Protein AF-A0A7R9JIE8-F1 (afdb_monomer_lite)

Secondary structure (DSSP, 8-state):
--TT-EEEEEEEETTEEEEEEEESSHHHHHHHHHHHHHHHHHTT----TTT-----TTEEEETTEEEESSBPPPSSTTGGGGS---S-HHHHHHHHHHHHHHHHHTTSS-HHHHHHHHHHHHHHHHHHHT----TTSSTT--TTTS-GGGT------TTTTTS-HHHHHHTT--SHHHHHHHHHHT-TT-SSPPPPPPEEEEETTTTEEEEE---S---TT-PPPPPPGGGGGG-HHHHHHHHHHHHHHHHH-GGGGTGGGTTTS--S---------

Structure (mmCIF, N/CA/C/O backbone):
data_AF-A0A7R9JIE8-F1
#
_entry.id   AF-A0A7R9JIE8-F1
#
loop_
_atom_site.group_PDB
_atom_site.id
_atom_site.type_symbol
_atom_site.label_atom_id
_atom_site.label_alt_id
_atom_site.label_comp_id
_atom_site.label_asym_id
_atom_site.label_entity_id
_atom_site.label_seq_id
_atom_site.pdbx_PDB_ins_code
_atom_site.Cartn_x
_atom_site.Cartn_y
_atom_site.Cartn_z
_atom_site.occupancy
_atom_site.B_iso_or_equiv
_atom_site.auth_seq_id
_atom_site.auth_comp_id
_atom_site.auth_asym_id
_atom_site.auth_atom_id
_atom_site.pdbx_PDB_model_num
ATOM 1 N N . MET A 1 1 ? 10.185 17.217 -44.811 1.00 49.34 1 MET A N 1
ATOM 2 C CA . MET A 1 1 ? 11.409 16.602 -44.275 1.00 49.34 1 MET A CA 1
ATOM 3 C C . MET A 1 1 ? 12.436 16.655 -45.376 1.00 49.34 1 MET A C 1
ATOM 5 O O . MET A 1 1 ? 12.138 16.173 -46.468 1.00 49.34 1 MET A O 1
ATOM 9 N N . ASP A 1 2 ? 13.560 17.317 -45.126 1.00 52.84 2 ASP A N 1
ATOM 10 C CA . ASP A 1 2 ? 14.684 17.336 -46.066 1.00 52.84 2 ASP A CA 1
ATOM 11 C C . ASP A 1 2 ? 15.184 15.907 -46.294 1.00 52.84 2 ASP A C 1
ATOM 13 O O . ASP A 1 2 ? 15.046 15.056 -45.419 1.00 52.84 2 ASP A O 1
ATOM 17 N N . G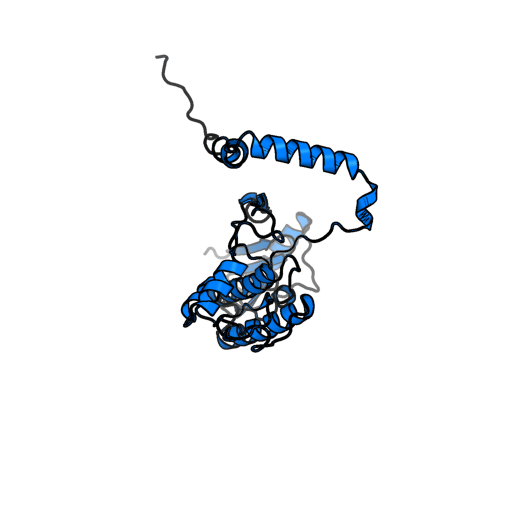LN A 1 3 ? 15.785 15.616 -47.452 1.00 52.50 3 GLN A N 1
ATOM 18 C CA . GLN A 1 3 ? 16.208 14.255 -47.840 1.00 52.50 3 GLN A CA 1
ATOM 19 C C . GLN A 1 3 ? 17.216 13.582 -46.878 1.00 52.50 3 GLN A C 1
ATOM 21 O O . GLN A 1 3 ? 17.484 12.391 -47.025 1.00 52.50 3 GLN A O 1
ATOM 26 N N . ASN A 1 4 ? 17.715 14.309 -45.871 1.00 60.34 4 ASN A N 1
ATOM 27 C CA . ASN A 1 4 ? 18.643 13.841 -44.841 1.00 60.34 4 ASN A CA 1
ATOM 28 C C . ASN A 1 4 ? 18.093 13.925 -43.403 1.00 60.34 4 ASN A C 1
ATOM 30 O O . ASN A 1 4 ? 18.872 13.793 -42.459 1.00 60.34 4 ASN A O 1
ATOM 34 N N . ASP A 1 5 ? 16.787 14.136 -43.205 1.00 78.50 5 ASP A N 1
ATOM 35 C CA . ASP A 1 5 ? 16.218 14.243 -41.856 1.00 78.50 5 ASP A CA 1
ATOM 36 C C . ASP A 1 5 ? 16.360 12.919 -41.081 1.00 78.50 5 ASP A C 1
ATOM 38 O O . ASP A 1 5 ? 15.672 11.923 -41.332 1.00 78.50 5 ASP A O 1
ATOM 42 N N . MET A 1 6 ? 17.273 12.928 -40.111 1.00 90.94 6 MET A N 1
ATOM 43 C CA . MET A 1 6 ? 17.429 11.919 -39.070 1.00 90.94 6 MET A CA 1
ATOM 44 C C . MET A 1 6 ? 17.076 12.565 -37.737 1.00 90.94 6 MET A C 1
ATOM 46 O O . MET A 1 6 ? 17.602 13.626 -37.404 1.00 90.94 6 MET A O 1
ATOM 50 N N . LYS A 1 7 ? 16.219 11.920 -36.948 1.00 91.75 7 LYS A N 1
ATOM 51 C CA . LYS A 1 7 ? 15.800 12.456 -35.652 1.00 91.75 7 LYS A CA 1
ATOM 52 C C . LYS A 1 7 ? 15.833 11.370 -34.591 1.00 91.75 7 LYS A C 1
ATOM 54 O O . LYS A 1 7 ? 15.390 10.250 -34.827 1.00 91.75 7 LYS A O 1
ATOM 59 N N . VAL A 1 8 ? 16.343 11.725 -33.419 1.00 93.31 8 VAL A N 1
ATOM 60 C CA . VAL A 1 8 ? 16.282 10.901 -32.214 1.00 93.31 8 VAL A CA 1
ATOM 61 C C . VAL A 1 8 ? 15.507 11.662 -31.147 1.00 93.31 8 VAL A C 1
ATOM 63 O O . VAL A 1 8 ? 15.694 12.867 -30.979 1.00 93.31 8 VAL A O 1
ATOM 66 N N . MET A 1 9 ? 14.606 10.967 -30.467 1.00 92.62 9 MET A N 1
ATOM 67 C CA . MET A 1 9 ? 13.932 11.441 -29.261 1.00 92.62 9 MET A CA 1
ATOM 68 C C . MET A 1 9 ? 14.220 10.434 -28.156 1.00 92.62 9 MET A C 1
ATOM 70 O O . MET A 1 9 ? 14.131 9.234 -28.405 1.00 92.62 9 MET A O 1
ATOM 74 N N . THR A 1 10 ? 14.578 10.902 -26.966 1.00 92.50 10 THR A N 1
ATOM 75 C CA . THR A 1 10 ? 15.000 10.029 -25.869 1.00 92.50 10 THR A CA 1
ATOM 76 C C . THR A 1 10 ? 14.346 10.475 -24.575 1.00 92.50 10 THR A C 1
ATOM 78 O O . THR A 1 10 ? 14.467 11.641 -24.214 1.00 92.50 10 THR A O 1
ATOM 81 N N . GLU A 1 11 ? 13.740 9.522 -23.875 1.00 91.00 11 GLU A N 1
ATOM 82 C CA . GLU A 1 11 ? 13.376 9.644 -22.465 1.00 91.00 11 GLU A CA 1
ATOM 83 C C . GLU A 1 11 ? 14.491 8.987 -21.638 1.00 91.00 11 GLU A C 1
ATOM 85 O O . GLU A 1 11 ? 14.966 7.901 -21.993 1.00 91.00 11 GLU A O 1
ATOM 90 N N . ARG A 1 12 ? 14.958 9.639 -20.568 1.00 90.62 12 ARG A N 1
ATOM 91 C CA . ARG A 1 12 ? 16.055 9.129 -19.730 1.00 90.62 12 ARG A CA 1
ATOM 92 C C . ARG A 1 12 ? 15.790 9.392 -18.255 1.00 90.62 12 ARG A C 1
ATOM 94 O O . ARG A 1 12 ? 15.479 10.514 -17.879 1.00 90.62 12 ARG A O 1
ATOM 101 N N . SER A 1 13 ? 15.993 8.358 -17.438 1.00 89.50 13 SER A N 1
ATOM 102 C CA . SER A 1 13 ? 15.965 8.427 -15.976 1.00 89.50 13 SER A CA 1
ATOM 103 C C . SER A 1 13 ? 17.208 7.718 -15.457 1.00 89.50 13 SER A C 1
ATOM 105 O O . SER A 1 13 ? 17.333 6.503 -15.590 1.00 89.50 13 SER A O 1
ATOM 107 N N . SER A 1 14 ? 18.157 8.491 -14.921 1.00 89.44 14 SER A N 1
ATOM 108 C CA . SER A 1 14 ? 19.470 7.987 -14.501 1.00 89.44 14 SER A CA 1
ATOM 109 C C . SER A 1 14 ? 20.180 7.199 -15.624 1.00 89.44 14 SER A C 1
ATOM 111 O O . SER A 1 14 ? 20.494 7.770 -16.675 1.00 89.44 14 SER A O 1
ATOM 113 N N . ASP A 1 15 ? 20.447 5.909 -15.416 1.00 88.25 15 ASP A N 1
ATOM 114 C CA . ASP A 1 15 ? 21.117 4.998 -16.341 1.00 88.25 15 ASP A CA 1
ATOM 115 C C . ASP A 1 15 ? 20.178 4.386 -17.387 1.00 88.25 15 ASP A C 1
ATOM 117 O O . ASP A 1 15 ? 20.650 3.930 -18.433 1.00 88.25 15 ASP A O 1
ATOM 121 N N . ASP A 1 16 ? 18.867 4.412 -17.143 1.00 90.56 16 ASP A N 1
ATOM 122 C CA . ASP A 1 16 ? 17.879 3.819 -18.030 1.00 90.56 16 ASP A CA 1
ATOM 123 C C . ASP A 1 16 ? 17.346 4.831 -19.054 1.00 90.56 16 ASP A C 1
ATOM 125 O O . ASP A 1 16 ? 17.140 6.019 -18.770 1.00 90.56 16 ASP A O 1
ATOM 129 N N . SER A 1 17 ? 17.137 4.380 -20.290 1.00 92.19 17 SER A N 1
ATOM 130 C CA . SER A 1 17 ? 16.625 5.241 -21.358 1.00 92.19 17 SER A CA 1
ATOM 131 C C . SER A 1 17 ? 15.944 4.466 -22.472 1.00 92.19 17 SER A C 1
ATOM 133 O O . SER A 1 17 ? 16.437 3.433 -22.924 1.00 92.19 17 SER A O 1
ATOM 135 N N . VAL A 1 18 ? 14.870 5.046 -23.002 1.00 93.00 18 VAL A N 1
ATOM 136 C CA . VAL A 1 18 ? 14.214 4.587 -24.226 1.00 93.00 18 VAL A CA 1
ATOM 137 C C . VAL A 1 18 ? 14.366 5.655 -25.302 1.00 93.00 18 VAL A C 1
ATOM 139 O O . VAL A 1 18 ? 14.181 6.845 -25.056 1.00 93.00 18 VAL A O 1
ATOM 142 N N . SER A 1 19 ? 14.770 5.247 -26.506 1.00 93.56 19 SER A N 1
ATOM 143 C CA . SER A 1 19 ? 15.008 6.167 -27.623 1.00 93.56 19 SER A CA 1
ATOM 144 C C . SER A 1 19 ? 14.211 5.769 -28.857 1.00 93.56 19 SER A C 1
ATOM 146 O O . SER A 1 19 ? 14.289 4.630 -29.318 1.00 93.56 19 SER A O 1
ATOM 148 N N . LEU A 1 20 ? 13.489 6.731 -29.427 1.00 93.75 20 LEU A N 1
ATOM 149 C CA . LEU A 1 20 ? 12.836 6.620 -30.721 1.00 93.75 20 LEU A CA 1
ATOM 150 C C . LEU A 1 20 ? 13.764 7.177 -31.801 1.00 93.75 20 LEU A C 1
ATOM 152 O O . LEU A 1 20 ? 14.100 8.362 -31.804 1.00 93.75 20 LEU A O 1
ATOM 156 N N . TYR A 1 21 ? 14.149 6.315 -32.737 1.00 94.50 21 TYR A N 1
ATOM 157 C CA . TYR A 1 21 ? 14.972 6.678 -33.885 1.00 94.50 21 TYR A CA 1
ATOM 158 C C . TYR A 1 21 ? 14.104 6.792 -35.136 1.00 94.50 21 TYR A C 1
ATOM 160 O O . TYR A 1 21 ? 13.353 5.876 -35.466 1.00 94.50 21 TYR A O 1
ATOM 168 N N . MET A 1 22 ? 14.241 7.902 -35.855 1.00 93.00 22 MET A N 1
ATOM 169 C CA . MET A 1 22 ? 13.514 8.191 -37.087 1.00 93.00 22 MET A CA 1
ATOM 170 C C . MET A 1 22 ? 14.491 8.471 -38.229 1.00 93.00 22 MET A C 1
ATOM 172 O O . MET A 1 22 ? 15.480 9.187 -38.067 1.00 93.00 22 MET A O 1
ATOM 176 N N . GLY A 1 23 ? 14.183 7.926 -39.403 1.00 91.38 23 GLY A N 1
ATOM 177 C CA . GLY A 1 23 ? 14.902 8.185 -40.644 1.00 91.38 23 GLY A CA 1
ATOM 178 C C . GLY A 1 23 ? 14.039 7.822 -41.850 1.00 91.38 23 GLY A C 1
ATOM 179 O O . GLY A 1 23 ? 13.187 6.939 -41.767 1.00 91.38 23 GLY A O 1
ATOM 180 N N . ILE A 1 24 ? 14.269 8.494 -42.977 1.00 90.50 24 ILE A N 1
ATOM 181 C CA . ILE A 1 24 ? 13.444 8.369 -44.197 1.00 90.50 24 ILE A CA 1
ATOM 182 C C . ILE A 1 24 ? 13.504 6.959 -44.803 1.00 90.50 24 ILE A C 1
ATOM 184 O O . ILE A 1 24 ? 12.562 6.490 -45.438 1.00 90.50 24 ILE A O 1
ATOM 188 N N . ASN A 1 25 ? 14.620 6.259 -44.610 1.00 90.62 25 ASN A N 1
ATOM 189 C CA . ASN A 1 25 ? 14.810 4.889 -45.060 1.00 90.62 25 ASN A CA 1
ATOM 190 C C . ASN A 1 25 ? 15.647 4.097 -44.042 1.00 90.62 25 ASN A C 1
ATOM 192 O O . ASN A 1 25 ? 16.194 4.643 -43.083 1.00 90.62 25 ASN A O 1
ATOM 196 N N . ARG A 1 26 ? 15.776 2.784 -44.264 1.00 89.31 26 ARG A N 1
ATOM 197 C CA . ARG A 1 26 ? 16.516 1.881 -43.362 1.00 89.31 26 ARG A CA 1
ATOM 198 C C . ARG A 1 26 ? 17.997 2.248 -43.209 1.00 89.31 26 ARG A C 1
ATOM 200 O O . ARG A 1 26 ? 18.573 1.978 -42.158 1.00 89.31 26 ARG A O 1
ATOM 207 N N . ILE A 1 27 ? 18.610 2.832 -44.240 1.00 91.69 27 ILE A N 1
ATOM 208 C CA . ILE A 1 27 ? 20.024 3.226 -44.223 1.00 91.69 27 ILE A CA 1
ATOM 209 C C . ILE A 1 27 ? 20.200 4.445 -43.314 1.00 91.69 27 ILE A C 1
ATOM 211 O O . ILE A 1 27 ? 21.002 4.384 -42.384 1.00 91.69 27 ILE A O 1
ATOM 215 N N . ALA A 1 28 ? 19.389 5.486 -43.514 1.00 91.38 28 ALA A N 1
ATOM 216 C CA . ALA A 1 28 ? 19.366 6.683 -42.678 1.00 91.38 28 ALA A CA 1
ATOM 217 C C . ALA A 1 28 ? 19.031 6.347 -41.215 1.00 91.38 28 ALA A C 1
ATOM 219 O O . ALA A 1 28 ? 19.690 6.828 -40.301 1.00 91.38 28 ALA A O 1
ATOM 220 N N . LEU A 1 29 ? 18.073 5.443 -40.973 1.00 92.19 29 LEU A N 1
ATOM 221 C CA . LEU A 1 29 ? 17.743 4.983 -39.620 1.00 92.19 29 LEU A CA 1
ATOM 222 C C . LEU A 1 29 ? 18.943 4.308 -38.934 1.00 92.19 29 LEU A C 1
ATOM 224 O O . LEU A 1 29 ? 19.266 4.614 -37.788 1.00 92.19 29 LEU A O 1
ATOM 228 N N . LYS A 1 30 ? 19.639 3.409 -39.642 1.00 91.94 30 LYS A N 1
ATOM 229 C CA . LYS A 1 30 ? 20.833 2.735 -39.114 1.00 91.94 30 LYS A CA 1
ATOM 230 C C . LYS A 1 30 ? 21.963 3.729 -38.836 1.00 91.94 30 LYS A C 1
ATOM 232 O O . LYS A 1 30 ? 22.641 3.601 -37.819 1.00 91.94 30 LYS A O 1
ATOM 237 N N . GLN A 1 31 ? 22.154 4.712 -39.715 1.00 93.56 31 GLN A N 1
ATOM 238 C CA . GLN A 1 31 ? 23.114 5.797 -39.510 1.00 93.56 31 GLN A CA 1
ATOM 239 C C . GLN A 1 31 ? 22.755 6.637 -38.279 1.00 93.56 31 GLN A C 1
ATOM 241 O O . GLN A 1 31 ? 23.632 6.886 -37.459 1.00 93.56 31 GLN A O 1
ATOM 246 N N . CYS A 1 32 ? 21.478 6.977 -38.087 1.00 93.88 32 CYS A N 1
ATOM 247 C CA . CYS A 1 32 ? 20.995 7.713 -36.917 1.00 93.88 32 CYS A CA 1
ATOM 248 C C . CYS A 1 32 ? 21.324 6.986 -35.601 1.00 93.88 32 CYS A C 1
ATOM 250 O O . CYS A 1 32 ? 21.898 7.583 -34.689 1.00 93.88 32 CYS A O 1
ATOM 252 N N . VAL A 1 33 ? 21.049 5.677 -35.525 1.00 93.31 33 VAL A N 1
ATOM 253 C CA . VAL A 1 33 ? 21.371 4.847 -34.348 1.00 93.31 33 VAL A CA 1
ATOM 254 C C . VAL A 1 33 ? 22.877 4.826 -34.071 1.00 93.31 33 VAL A C 1
ATOM 256 O O . VAL A 1 33 ? 23.308 5.010 -32.931 1.00 93.31 33 VAL A O 1
ATOM 259 N N . LEU A 1 34 ? 23.696 4.612 -35.106 1.00 93.06 34 LEU A N 1
ATOM 260 C CA . LEU A 1 34 ? 25.154 4.568 -34.965 1.00 93.06 34 LEU A CA 1
ATOM 261 C C . LEU A 1 34 ? 25.721 5.921 -34.526 1.00 93.06 34 LEU A C 1
ATOM 263 O O . LEU A 1 34 ? 26.533 5.96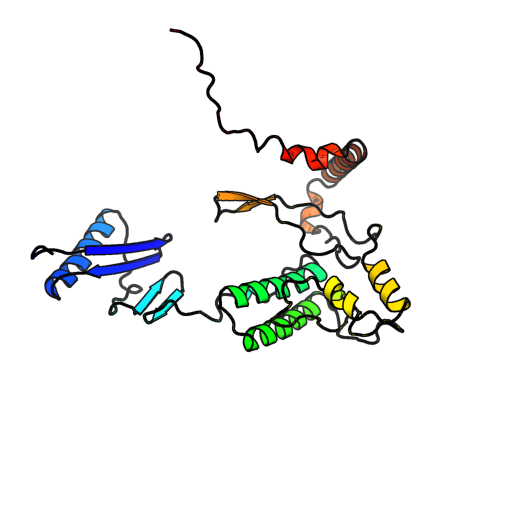3 -33.603 1.00 93.06 34 LEU A O 1
ATOM 267 N N . GLN A 1 35 ? 25.264 7.013 -35.139 1.00 93.50 35 GLN A N 1
ATOM 268 C CA . GLN A 1 35 ? 25.698 8.364 -34.802 1.00 93.50 35 GLN A CA 1
ATOM 269 C C . GLN A 1 35 ? 25.316 8.725 -33.365 1.00 93.50 35 GLN A C 1
ATOM 271 O O . GLN A 1 35 ? 26.150 9.226 -32.619 1.00 93.50 35 GLN A O 1
ATOM 276 N N . SER A 1 36 ? 24.088 8.410 -32.944 1.00 93.12 36 SER A N 1
ATOM 277 C CA . SER A 1 36 ? 23.636 8.614 -31.564 1.00 93.12 36 SER A CA 1
ATOM 278 C C . SER A 1 36 ? 24.522 7.863 -30.568 1.00 93.12 36 SER A C 1
ATOM 280 O O . SER A 1 36 ? 24.981 8.449 -29.590 1.00 93.12 36 SER A O 1
ATOM 282 N N . LYS A 1 37 ? 24.855 6.598 -30.848 1.00 92.56 37 LYS A N 1
ATOM 283 C CA . LYS A 1 37 ? 25.744 5.800 -29.995 1.00 92.56 37 LYS A CA 1
ATOM 284 C C . LYS A 1 37 ? 27.162 6.371 -29.910 1.00 92.56 37 LYS A C 1
ATOM 286 O O . LYS A 1 37 ? 27.745 6.379 -28.829 1.00 92.56 37 LYS A O 1
ATOM 291 N N . LEU A 1 38 ? 27.719 6.836 -31.030 1.00 93.69 38 LEU A N 1
ATOM 292 C CA . LEU A 1 38 ? 29.031 7.490 -31.051 1.00 93.69 38 LEU A CA 1
ATOM 293 C C . LEU A 1 38 ? 29.006 8.783 -30.232 1.00 93.69 38 LEU A C 1
ATOM 295 O O . LEU A 1 38 ? 29.872 8.978 -29.386 1.00 93.69 38 LEU A O 1
ATOM 299 N N . ASN A 1 39 ? 27.978 9.612 -30.419 1.00 94.06 39 ASN A N 1
ATOM 300 C CA . ASN A 1 39 ? 27.808 10.855 -29.671 1.00 94.06 39 ASN A CA 1
ATOM 301 C C . ASN A 1 39 ? 27.697 10.595 -28.159 1.00 94.06 39 ASN A C 1
ATOM 303 O O . ASN A 1 39 ? 28.349 11.276 -27.376 1.00 94.06 39 ASN A O 1
ATOM 307 N N . LEU A 1 40 ? 26.927 9.584 -27.738 1.00 92.81 40 LEU A N 1
ATOM 308 C CA . LEU A 1 40 ? 26.832 9.197 -26.326 1.00 92.81 40 LEU A CA 1
ATOM 309 C C . LEU A 1 40 ? 28.180 8.717 -25.774 1.00 92.81 40 LEU A C 1
ATOM 311 O O . LEU A 1 40 ? 28.577 9.137 -24.690 1.00 92.81 40 LEU A O 1
ATOM 315 N N . SER A 1 41 ? 28.922 7.918 -26.545 1.00 93.81 41 SER A N 1
ATOM 316 C CA . SER A 1 41 ? 30.252 7.448 -26.149 1.00 93.81 41 SER A CA 1
ATOM 317 C C . SER A 1 41 ? 31.254 8.592 -25.971 1.00 93.81 41 SER A C 1
ATOM 319 O O . SER A 1 41 ? 32.104 8.501 -25.089 1.00 93.81 41 SER A O 1
ATOM 321 N N . LEU A 1 42 ? 31.160 9.659 -26.774 1.00 95.94 42 LEU A N 1
ATOM 322 C CA . LEU A 1 42 ? 31.996 10.859 -26.623 1.00 95.94 42 LEU A CA 1
ATOM 323 C C . LEU A 1 42 ? 31.708 11.609 -25.317 1.00 95.94 42 LEU A C 1
ATOM 325 O O . LEU A 1 42 ? 32.605 12.234 -24.762 1.00 95.94 42 LEU A O 1
ATOM 329 N N . LEU A 1 43 ? 30.480 11.511 -24.808 1.00 93.88 43 LEU A N 1
ATOM 330 C CA . LEU A 1 43 ? 30.062 12.075 -23.523 1.00 93.88 43 LEU A CA 1
ATOM 331 C C . LEU A 1 43 ? 30.305 11.117 -22.344 1.00 93.88 43 LEU A C 1
ATOM 333 O O . LEU A 1 43 ? 29.844 11.376 -21.237 1.00 93.88 43 LEU A O 1
ATOM 337 N N . GLY A 1 44 ? 30.982 9.986 -22.569 1.00 92.88 44 GLY A N 1
ATOM 338 C CA . GLY A 1 44 ? 31.213 8.963 -21.545 1.00 92.88 44 GLY A CA 1
ATOM 339 C C . GLY A 1 44 ? 29.991 8.094 -21.219 1.00 92.88 44 GLY A C 1
ATOM 340 O O . GLY A 1 44 ? 30.060 7.257 -20.320 1.00 92.88 44 GLY A O 1
ATOM 341 N N . ILE A 1 45 ? 28.885 8.237 -21.956 1.00 92.69 45 ILE A N 1
ATOM 342 C CA . ILE A 1 45 ? 27.666 7.442 -21.775 1.00 92.69 45 ILE A CA 1
ATOM 343 C C . ILE A 1 45 ? 27.770 6.176 -22.631 1.00 92.69 45 ILE A C 1
ATOM 345 O O . ILE A 1 45 ? 27.690 6.211 -23.860 1.00 92.69 45 ILE A O 1
ATOM 349 N N . ASN A 1 46 ? 27.934 5.031 -21.972 1.00 91.56 46 ASN A N 1
ATOM 350 C CA . ASN A 1 46 ? 28.145 3.749 -22.637 1.00 91.56 46 ASN A CA 1
ATOM 351 C C . ASN A 1 46 ? 26.856 2.921 -22.703 1.00 91.56 46 ASN A C 1
ATOM 353 O O . ASN A 1 46 ? 26.395 2.385 -21.700 1.00 91.56 46 ASN A O 1
ATOM 357 N N . THR A 1 47 ? 26.301 2.742 -23.903 1.00 90.31 47 THR A N 1
ATOM 358 C CA . THR A 1 47 ? 25.134 1.869 -24.113 1.00 90.31 47 THR A CA 1
ATOM 359 C C . THR A 1 47 ? 25.522 0.387 -24.033 1.00 90.31 47 THR A C 1
ATOM 361 O O . THR A 1 47 ? 26.365 -0.087 -24.809 1.00 90.31 47 THR A O 1
ATOM 364 N N . SER A 1 48 ? 24.878 -0.370 -23.139 1.00 92.38 48 SER A N 1
ATOM 365 C CA . SER A 1 48 ? 25.138 -1.802 -22.949 1.00 92.38 48 SER A CA 1
ATOM 366 C C . SER A 1 48 ? 24.731 -2.634 -24.168 1.00 92.38 48 SER A C 1
ATOM 368 O O . SER A 1 48 ? 23.558 -2.750 -24.509 1.00 92.38 48 SER A O 1
ATOM 370 N N . ARG A 1 49 ? 25.697 -3.295 -24.816 1.00 87.81 49 ARG A N 1
ATOM 371 C CA . ARG A 1 49 ? 25.424 -4.130 -26.004 1.00 87.81 49 ARG A CA 1
ATOM 372 C C . ARG A 1 49 ? 24.632 -5.400 -25.693 1.00 87.81 49 ARG A C 1
ATOM 374 O O . ARG A 1 49 ? 24.008 -5.937 -26.598 1.00 87.81 49 ARG A O 1
ATOM 381 N N . SER A 1 50 ? 24.711 -5.899 -24.461 1.00 92.50 50 SER A N 1
ATOM 382 C CA . SER A 1 50 ? 24.046 -7.138 -24.045 1.00 92.50 50 SER A CA 1
ATOM 383 C C . SER A 1 50 ? 22.640 -6.912 -23.496 1.00 92.50 50 SER A C 1
ATOM 385 O O . SER A 1 50 ? 21.856 -7.854 -23.476 1.00 92.50 50 SER A O 1
ATOM 387 N N . LYS A 1 51 ? 22.330 -5.690 -23.042 1.00 90.62 51 LYS A N 1
ATOM 388 C CA . LYS A 1 51 ? 21.039 -5.349 -22.425 1.00 90.62 51 LYS A CA 1
ATOM 389 C C . LYS A 1 51 ? 20.148 -4.476 -23.312 1.00 90.62 51 LYS A C 1
ATOM 391 O O . LYS A 1 51 ? 18.943 -4.466 -23.115 1.00 90.62 51 LYS A O 1
ATOM 396 N N . THR A 1 52 ? 20.714 -3.752 -24.280 1.00 92.31 52 THR A N 1
ATOM 397 C CA . THR A 1 52 ? 19.940 -2.883 -25.174 1.00 92.31 52 THR A CA 1
ATOM 398 C C . THR A 1 52 ? 19.476 -3.637 -26.415 1.00 92.31 52 THR A C 1
ATOM 400 O O . THR A 1 52 ? 20.286 -4.181 -27.168 1.00 92.31 52 THR A O 1
ATOM 403 N N . PHE A 1 53 ? 18.170 -3.593 -26.668 1.00 91.88 53 PHE A N 1
ATOM 404 C CA . PHE A 1 53 ? 17.526 -4.197 -27.831 1.00 91.88 53 PHE A CA 1
ATOM 405 C C . PHE A 1 53 ? 16.845 -3.126 -28.689 1.00 91.88 53 PHE A C 1
ATOM 407 O O . PHE A 1 53 ? 16.454 -2.074 -28.192 1.00 91.88 53 PHE A O 1
ATOM 414 N N . PHE A 1 54 ? 16.703 -3.399 -29.987 1.00 91.00 54 PHE A N 1
ATOM 415 C CA . PHE A 1 54 ? 15.998 -2.524 -30.924 1.00 91.00 54 PHE A CA 1
ATOM 416 C C . PHE A 1 54 ? 14.758 -3.238 -31.445 1.00 91.00 54 PHE A C 1
ATOM 418 O O . PHE A 1 54 ? 14.855 -4.332 -32.004 1.00 91.00 54 PHE A O 1
ATOM 425 N N . PHE A 1 55 ? 13.608 -2.591 -31.301 1.00 91.00 55 PHE A N 1
ATOM 426 C CA . PHE A 1 55 ? 12.324 -3.110 -31.750 1.00 91.00 55 PHE A CA 1
ATOM 427 C C . PHE A 1 55 ? 11.670 -2.156 -32.747 1.00 91.00 55 PHE A C 1
ATOM 429 O O . PHE A 1 55 ? 12.141 -1.044 -32.994 1.00 91.00 55 PHE A O 1
ATOM 436 N N . ARG A 1 56 ? 10.567 -2.610 -33.345 1.00 89.94 56 ARG A N 1
ATOM 437 C CA . ARG A 1 56 ? 9.665 -1.712 -34.063 1.00 89.94 56 ARG A CA 1
ATOM 438 C C . ARG A 1 56 ? 9.017 -0.753 -33.060 1.00 89.94 56 ARG A C 1
ATOM 440 O O . ARG A 1 56 ? 8.768 -1.137 -31.921 1.00 89.94 56 ARG A O 1
ATOM 447 N N . GLU A 1 57 ? 8.711 0.457 -33.519 1.00 89.19 57 GLU A N 1
ATOM 448 C CA . GLU A 1 57 ? 7.956 1.450 -32.753 1.00 89.19 57 GLU A CA 1
ATOM 449 C C . GLU A 1 57 ? 6.731 0.839 -32.054 1.00 89.19 57 GLU A C 1
ATOM 451 O O . GLU A 1 57 ? 6.005 0.019 -32.629 1.00 89.19 57 GLU A O 1
ATOM 456 N N . GLY A 1 58 ? 6.522 1.264 -30.809 1.00 86.19 58 GLY A N 1
ATOM 457 C CA . GLY A 1 58 ? 5.447 0.804 -29.939 1.00 86.19 58 GLY A CA 1
ATOM 458 C C . GLY A 1 58 ? 5.846 -0.347 -29.018 1.00 86.19 58 GLY A C 1
ATOM 459 O O . GLY A 1 58 ? 5.146 -0.573 -28.042 1.00 86.19 58 GLY A O 1
ATOM 460 N N . LEU A 1 59 ? 6.952 -1.047 -29.278 1.00 90.94 59 LEU A N 1
ATOM 461 C CA . LEU A 1 59 ? 7.469 -2.085 -28.386 1.00 90.94 59 LEU A CA 1
ATOM 462 C C . LEU A 1 59 ? 8.696 -1.575 -27.636 1.00 90.94 59 LEU A C 1
ATOM 464 O O . LEU A 1 59 ? 9.617 -1.032 -28.248 1.00 90.94 59 LEU A O 1
ATOM 468 N N . GLY A 1 60 ? 8.734 -1.795 -26.328 1.00 90.25 60 GLY A N 1
ATOM 469 C CA . GLY A 1 60 ? 9.888 -1.427 -25.524 1.00 90.25 60 GLY A CA 1
ATOM 470 C C . GLY A 1 60 ? 9.686 -1.683 -24.043 1.00 90.25 60 GLY A C 1
ATOM 471 O O . GLY A 1 60 ? 8.649 -2.182 -23.610 1.00 90.25 60 GLY A O 1
ATOM 472 N N . GLU A 1 61 ? 10.703 -1.325 -23.281 1.00 89.56 61 GLU A N 1
ATOM 473 C CA . GLU A 1 61 ? 10.703 -1.337 -21.829 1.00 89.56 61 GLU A CA 1
ATOM 474 C C . GLU A 1 61 ? 11.475 -0.102 -21.356 1.00 89.56 61 GLU A C 1
ATOM 476 O O . GLU A 1 61 ? 12.387 0.358 -22.050 1.00 89.56 61 GLU A O 1
ATOM 481 N N . TYR A 1 62 ? 11.029 0.486 -20.252 1.00 89.44 62 TYR A N 1
ATOM 482 C CA . TYR A 1 62 ? 11.660 1.635 -19.620 1.00 89.44 62 TYR A CA 1
ATOM 483 C C . TYR A 1 62 ? 11.352 1.613 -18.126 1.00 89.44 62 TYR A C 1
ATOM 485 O O . TYR A 1 62 ? 10.183 1.570 -17.761 1.00 89.44 62 TYR A O 1
ATOM 493 N N . THR A 1 63 ? 12.371 1.628 -17.270 1.00 87.19 63 THR A N 1
ATOM 494 C CA . THR A 1 63 ? 12.259 1.608 -15.801 1.00 87.19 63 THR A CA 1
ATOM 495 C C . THR A 1 63 ? 11.381 0.474 -15.262 1.00 87.19 63 THR A C 1
ATOM 497 O O . THR A 1 63 ? 10.617 0.629 -14.312 1.00 87.19 63 THR A O 1
ATOM 500 N N . SER A 1 64 ? 11.518 -0.708 -15.863 1.00 84.75 64 SER A N 1
ATOM 501 C CA . SER A 1 64 ? 10.686 -1.902 -15.678 1.00 84.75 64 SER A CA 1
ATOM 502 C C . SER A 1 64 ? 9.245 -1.795 -16.182 1.00 84.75 64 SER A C 1
ATOM 504 O O . SER A 1 64 ? 8.505 -2.763 -16.036 1.00 84.75 64 SER A O 1
ATOM 506 N N . TRP A 1 65 ? 8.846 -0.699 -16.835 1.00 84.94 65 TRP A N 1
ATOM 507 C CA . TRP A 1 65 ? 7.546 -0.559 -17.491 1.00 84.94 65 TRP A CA 1
ATOM 508 C C . TRP A 1 65 ? 7.587 -1.035 -18.936 1.00 84.94 65 TRP A C 1
ATOM 510 O O . TRP A 1 65 ? 8.317 -0.509 -19.775 1.00 84.94 65 TRP A O 1
ATOM 520 N N . TYR A 1 66 ? 6.738 -2.008 -19.246 1.00 87.44 66 TYR A N 1
ATOM 521 C CA . TYR A 1 66 ? 6.652 -2.605 -20.574 1.00 87.44 66 TYR A CA 1
ATOM 522 C C . TYR A 1 66 ? 5.638 -1.867 -21.459 1.00 87.44 66 TYR A C 1
ATOM 524 O O . TYR A 1 66 ? 4.534 -1.518 -21.031 1.00 87.44 66 TYR A O 1
ATOM 532 N N . MET A 1 67 ? 6.002 -1.672 -22.724 1.00 89.00 67 MET A N 1
ATOM 533 C CA . MET A 1 67 ? 5.189 -1.011 -23.742 1.00 89.00 67 MET A CA 1
ATOM 534 C C . MET A 1 67 ? 4.831 -1.999 -24.854 1.00 89.00 67 MET A C 1
ATOM 536 O O . MET A 1 67 ? 5.712 -2.617 -25.454 1.00 89.00 67 MET A O 1
ATOM 540 N N . ASP A 1 68 ? 3.534 -2.103 -25.157 1.00 88.75 68 ASP A N 1
ATOM 541 C CA . ASP A 1 68 ? 3.015 -2.759 -26.366 1.00 88.75 68 ASP A CA 1
ATOM 542 C C . ASP A 1 68 ? 1.961 -1.874 -27.032 1.00 88.75 68 ASP A C 1
ATOM 544 O O . ASP A 1 68 ? 0.761 -1.960 -26.760 1.00 88.75 68 ASP A O 1
ATOM 548 N N . LYS A 1 69 ? 2.438 -0.942 -27.863 1.00 86.25 69 LYS A N 1
ATOM 549 C CA . LYS A 1 69 ? 1.707 0.149 -28.541 1.00 86.25 69 LYS A CA 1
ATOM 550 C C . LYS A 1 69 ? 0.994 1.129 -27.603 1.00 86.25 69 LYS A C 1
ATOM 552 O O . LYS A 1 69 ? 0.607 2.211 -28.032 1.00 86.25 69 LYS A O 1
ATOM 557 N N . LYS A 1 70 ? 0.803 0.744 -26.347 1.00 81.12 70 LYS A N 1
ATOM 558 C CA . LYS A 1 70 ? 0.238 1.487 -25.230 1.00 81.12 70 LYS A CA 1
ATOM 559 C C . LYS A 1 70 ? 1.084 1.185 -23.995 1.00 81.12 70 LYS A C 1
ATOM 561 O O . LYS A 1 70 ? 1.731 0.137 -23.929 1.00 81.12 70 LYS A O 1
ATOM 566 N N . PHE A 1 71 ? 1.040 2.081 -23.015 1.00 72.12 71 PHE A N 1
ATOM 567 C CA . PHE A 1 71 ? 1.535 1.774 -21.678 1.00 72.12 71 PHE A CA 1
ATOM 568 C C . PHE A 1 71 ? 0.678 0.662 -21.076 1.00 72.12 71 PHE A C 1
ATOM 570 O O . PHE A 1 71 ? -0.550 0.774 -21.028 1.00 72.12 71 PHE A O 1
ATOM 577 N N . VAL A 1 72 ? 1.323 -0.436 -20.688 1.00 76.69 72 VAL A N 1
ATOM 578 C CA . VAL A 1 72 ? 0.645 -1.605 -20.131 1.00 76.69 72 VAL A CA 1
ATOM 579 C C . VAL A 1 72 ? 0.677 -1.507 -18.610 1.00 76.69 72 VAL A C 1
ATOM 581 O O . VAL A 1 72 ? 1.716 -1.225 -18.020 1.00 76.69 72 VAL A O 1
ATOM 584 N N . SER A 1 73 ? -0.460 -1.765 -17.963 1.00 71.38 73 SER A N 1
ATOM 585 C CA . SER A 1 73 ? -0.517 -1.930 -16.510 1.00 71.38 73 SER A CA 1
ATOM 586 C C . SER A 1 73 ? 0.278 -3.173 -16.108 1.00 71.38 73 SER A C 1
ATOM 588 O O . SER A 1 73 ? -0.035 -4.276 -16.572 1.00 71.38 73 SER A O 1
ATOM 590 N N . GLN A 1 74 ? 1.266 -3.027 -15.230 1.00 74.56 74 GLN A N 1
ATOM 591 C CA . GLN A 1 74 ? 2.035 -4.162 -14.738 1.00 74.56 74 GLN A CA 1
ATOM 592 C C . GLN A 1 74 ? 1.546 -4.612 -13.363 1.00 74.56 74 GLN A C 1
ATOM 594 O O . GLN A 1 74 ? 1.567 -3.867 -12.386 1.00 74.56 74 GLN A O 1
ATOM 599 N N . TYR A 1 75 ? 1.171 -5.885 -13.280 1.00 70.12 75 TYR A N 1
ATOM 600 C CA . TYR A 1 75 ? 0.866 -6.549 -12.021 1.00 70.12 75 TYR A CA 1
ATOM 601 C C . TYR A 1 75 ? 2.161 -7.150 -11.462 1.00 70.12 75 TYR A C 1
ATOM 603 O O . TYR A 1 75 ? 2.846 -7.894 -12.160 1.00 70.12 75 TYR A O 1
ATOM 611 N N . GLY A 1 76 ? 2.495 -6.863 -10.202 1.00 65.19 76 GLY A N 1
ATOM 612 C CA . GLY A 1 76 ? 3.566 -7.573 -9.487 1.00 65.19 76 GLY A CA 1
ATOM 613 C C . GLY A 1 76 ? 4.737 -6.721 -8.999 1.00 65.19 76 GLY A C 1
ATOM 614 O O . GLY A 1 76 ? 5.383 -7.125 -8.030 1.00 65.19 76 GLY A O 1
ATOM 615 N N . VAL A 1 77 ? 4.966 -5.541 -9.588 1.00 67.19 77 VAL A N 1
ATOM 616 C CA . VAL A 1 77 ? 6.042 -4.614 -9.169 1.00 67.19 77 VAL A CA 1
ATOM 617 C C . VAL A 1 77 ? 5.868 -4.216 -7.702 1.00 67.19 77 VAL A C 1
ATOM 619 O O . VAL A 1 77 ? 6.816 -4.196 -6.926 1.00 67.19 77 VAL A O 1
ATOM 622 N N . GLU A 1 78 ? 4.620 -4.032 -7.276 1.00 69.69 78 GLU A N 1
ATOM 623 C CA . GLU A 1 78 ? 4.283 -3.607 -5.919 1.00 69.69 78 GLU A CA 1
ATOM 624 C C . GLU A 1 78 ? 4.006 -4.767 -4.949 1.00 69.69 78 GLU A C 1
ATOM 626 O O . GLU A 1 78 ? 3.399 -4.563 -3.900 1.00 69.69 78 GLU A O 1
ATOM 631 N N . THR A 1 79 ? 4.408 -6.008 -5.235 1.00 73.69 79 THR A N 1
ATOM 632 C CA . THR A 1 79 ? 4.117 -7.139 -4.320 1.00 73.69 79 THR A CA 1
ATOM 633 C C . THR A 1 79 ? 4.763 -6.983 -2.943 1.00 73.69 79 THR A C 1
ATOM 635 O O . THR A 1 79 ? 4.207 -7.457 -1.953 1.00 73.69 79 THR A O 1
ATOM 638 N N . ALA A 1 80 ? 5.885 -6.264 -2.842 1.00 77.12 80 ALA A N 1
ATOM 639 C CA . ALA A 1 80 ? 6.510 -5.942 -1.560 1.00 77.12 80 ALA A CA 1
ATOM 640 C C . ALA A 1 80 ? 5.604 -5.084 -0.655 1.00 77.12 80 ALA A C 1
ATOM 642 O O . ALA A 1 80 ? 5.615 -5.277 0.559 1.00 77.12 80 ALA A O 1
ATOM 643 N N . SER A 1 81 ? 4.756 -4.223 -1.234 1.00 78.88 81 SER A N 1
ATOM 644 C CA . SER A 1 81 ? 3.829 -3.348 -0.490 1.00 78.88 81 SER A CA 1
ATOM 645 C C . SER A 1 81 ? 2.694 -4.100 0.221 1.00 78.88 81 SER A C 1
ATOM 647 O O . SER A 1 81 ? 1.978 -3.532 1.044 1.00 78.88 81 SER A O 1
ATOM 649 N N . LEU A 1 82 ? 2.516 -5.397 -0.061 1.00 85.06 82 LEU A N 1
ATOM 650 C CA . LEU A 1 82 ? 1.597 -6.245 0.702 1.00 85.06 82 LEU A CA 1
ATOM 651 C C . LEU A 1 82 ? 2.087 -6.498 2.129 1.00 85.06 82 LEU A C 1
ATOM 653 O O . LEU A 1 82 ? 1.263 -6.790 3.004 1.00 85.06 82 LEU A O 1
ATOM 657 N N . ARG A 1 83 ? 3.400 -6.399 2.366 1.00 87.62 83 ARG A N 1
ATOM 658 C CA . ARG A 1 83 ? 3.985 -6.614 3.688 1.00 87.62 83 ARG A CA 1
ATOM 659 C C . ARG A 1 83 ? 3.528 -5.506 4.646 1.00 87.62 83 ARG A C 1
ATOM 661 O O . ARG A 1 83 ? 3.429 -4.353 4.231 1.00 87.62 83 ARG A O 1
ATOM 668 N N . PRO A 1 84 ? 3.211 -5.844 5.903 1.00 89.81 84 PRO A N 1
ATOM 669 C CA . PRO A 1 84 ? 2.927 -4.837 6.919 1.00 89.81 84 PRO A CA 1
ATOM 670 C C . PRO A 1 84 ? 4.168 -3.978 7.202 1.00 89.81 84 PRO A C 1
ATOM 672 O O . PRO A 1 84 ? 5.288 -4.484 7.111 1.00 89.81 84 PRO A O 1
ATOM 675 N N . GLN A 1 85 ? 3.967 -2.702 7.545 1.00 86.88 85 GLN A N 1
ATOM 676 C CA . GLN A 1 85 ? 5.056 -1.779 7.879 1.00 86.88 85 GLN A CA 1
ATOM 677 C C . GLN A 1 85 ? 5.526 -1.985 9.323 1.00 86.88 85 GLN A C 1
ATOM 679 O O . GLN A 1 85 ? 6.704 -1.808 9.621 1.00 86.88 85 GLN A O 1
ATOM 684 N N . GLY A 1 86 ? 4.622 -2.406 10.214 1.00 86.56 86 GLY A N 1
ATOM 685 C CA . GLY A 1 86 ? 4.936 -2.671 11.613 1.00 86.56 86 GLY A CA 1
ATOM 686 C C . GLY A 1 86 ? 4.974 -1.420 12.488 1.00 86.56 86 GLY A C 1
ATOM 687 O O . GLY A 1 86 ? 5.593 -1.466 13.551 1.00 86.56 86 GLY A O 1
ATOM 688 N N . LYS A 1 87 ? 4.324 -0.323 12.060 1.00 85.75 87 LYS A N 1
ATOM 689 C CA . LYS A 1 87 ? 4.162 0.899 12.869 1.00 85.75 87 LYS A CA 1
ATOM 690 C C . LYS A 1 87 ? 3.152 0.642 13.988 1.00 85.75 87 LYS A C 1
ATOM 692 O O . LYS A 1 87 ? 3.530 0.566 15.150 1.00 85.75 87 LYS A O 1
ATOM 697 N N . ASN A 1 88 ? 1.893 0.411 13.620 1.00 89.94 88 ASN A N 1
ATOM 698 C CA . ASN A 1 88 ? 0.805 0.042 14.524 1.00 89.94 88 ASN A CA 1
ATOM 699 C C . ASN A 1 88 ? -0.218 -0.843 13.804 1.00 89.94 88 ASN A C 1
ATOM 701 O O . ASN A 1 88 ? -0.346 -0.731 12.585 1.00 89.94 88 ASN A O 1
ATOM 705 N N . PRO A 1 89 ? -1.000 -1.669 14.524 1.00 92.94 89 PRO A N 1
ATOM 706 C CA . PRO A 1 89 ? -2.034 -2.485 13.902 1.00 92.94 89 PRO A CA 1
ATOM 707 C C . PRO A 1 89 ? -3.050 -1.679 13.070 1.00 92.94 89 PRO A C 1
ATOM 709 O O . PRO A 1 89 ? -3.220 -2.027 11.901 1.00 92.94 89 PRO A O 1
ATOM 712 N N . PRO A 1 90 ? -3.700 -0.608 13.586 1.00 92.94 90 PRO A N 1
ATOM 713 C CA . PRO A 1 90 ? -4.669 0.155 12.792 1.00 92.94 90 PRO A CA 1
ATOM 714 C C . PRO A 1 90 ? -4.038 0.819 11.561 1.00 92.94 90 PRO A C 1
ATOM 716 O O . PRO A 1 90 ? -4.578 0.681 10.465 1.00 92.94 90 PRO A O 1
ATOM 719 N N . ASP A 1 91 ? -2.870 1.449 11.726 1.00 91.06 91 ASP A N 1
ATOM 720 C CA . ASP A 1 91 ? -2.117 2.087 10.637 1.00 91.06 91 ASP A CA 1
ATOM 721 C C . ASP A 1 91 ? -1.741 1.075 9.550 1.00 91.06 91 ASP A C 1
ATOM 723 O O . ASP A 1 91 ? -1.964 1.316 8.367 1.00 91.06 91 ASP A O 1
ATOM 727 N N . ASP A 1 92 ? -1.253 -0.108 9.933 1.00 92.56 92 ASP A N 1
ATOM 728 C CA . ASP A 1 92 ? -0.909 -1.162 8.982 1.00 92.56 92 ASP A CA 1
ATOM 729 C C . ASP A 1 92 ? -2.139 -1.637 8.198 1.00 92.56 92 ASP A C 1
ATOM 731 O O . ASP A 1 92 ? -2.065 -1.801 6.973 1.00 92.56 92 ASP A O 1
ATOM 735 N N . PHE A 1 93 ? -3.264 -1.898 8.876 1.00 94.88 93 PHE A N 1
ATOM 736 C CA . PHE A 1 93 ? -4.507 -2.310 8.215 1.00 94.88 93 PHE A CA 1
ATOM 737 C C . PHE A 1 93 ? -5.033 -1.226 7.277 1.00 94.88 93 PHE A C 1
ATOM 739 O O . PHE A 1 93 ? -5.427 -1.545 6.154 1.00 94.88 93 PHE A O 1
ATOM 746 N N . TYR A 1 94 ? -4.993 0.037 7.689 1.00 94.25 94 TYR A N 1
ATOM 747 C CA . TYR A 1 94 ? -5.449 1.139 6.855 1.00 94.25 94 TYR A CA 1
ATOM 748 C C . TYR A 1 94 ? -4.510 1.407 5.670 1.00 94.25 94 TYR A C 1
ATOM 750 O O . TYR A 1 94 ? -4.984 1.568 4.547 1.00 94.25 94 TYR A O 1
ATOM 758 N N . ALA A 1 95 ? -3.191 1.315 5.855 1.00 92.19 95 ALA A N 1
ATOM 759 C CA . ALA A 1 95 ? -2.211 1.442 4.774 1.00 92.19 95 ALA A CA 1
ATOM 760 C C . ALA A 1 95 ? -2.430 0.397 3.663 1.00 92.19 95 ALA A C 1
ATOM 762 O O . ALA A 1 95 ? -2.225 0.681 2.482 1.00 92.19 95 ALA A O 1
ATOM 763 N N . LEU A 1 96 ? -2.909 -0.808 4.006 1.00 94.25 96 LEU A N 1
ATOM 764 C CA . LEU A 1 96 ? -3.337 -1.794 3.007 1.00 94.25 96 LEU A CA 1
ATOM 765 C C . LEU A 1 96 ? -4.540 -1.320 2.201 1.00 94.25 96 LEU A C 1
ATOM 767 O O . LEU A 1 96 ? -4.563 -1.498 0.980 1.00 94.25 96 LEU A O 1
ATOM 771 N N . ALA A 1 97 ? -5.556 -0.800 2.889 1.00 94.50 97 ALA A N 1
ATOM 772 C CA . ALA A 1 97 ? -6.777 -0.320 2.265 1.00 94.50 97 ALA A CA 1
ATOM 773 C C . ALA A 1 97 ? -6.443 0.850 1.333 1.00 94.50 97 ALA A C 1
ATOM 775 O O . ALA A 1 97 ? -6.681 0.748 0.129 1.00 94.50 97 ALA A O 1
ATOM 776 N N . LYS A 1 98 ? -5.733 1.867 1.831 1.00 92.31 98 LYS A N 1
ATOM 777 C CA . LYS A 1 98 ? -5.251 2.997 1.033 1.00 92.31 98 LYS A CA 1
ATOM 778 C C . LYS A 1 98 ? -4.395 2.553 -0.151 1.00 92.31 98 LYS A C 1
ATOM 780 O O . LYS A 1 98 ? -4.693 2.918 -1.282 1.00 92.31 98 LYS A O 1
ATOM 785 N N . GLY A 1 99 ? -3.406 1.682 0.060 1.00 91.38 99 GLY A N 1
ATOM 786 C CA . GLY A 1 99 ? -2.587 1.147 -1.033 1.00 91.38 99 GLY A CA 1
ATOM 787 C C . GLY A 1 99 ? -3.401 0.363 -2.070 1.00 91.38 99 GLY A C 1
ATOM 788 O O . GLY A 1 99 ? -3.073 0.357 -3.252 1.00 91.38 99 GLY A O 1
ATOM 789 N N . THR A 1 100 ? -4.500 -0.275 -1.659 1.00 92.69 100 THR A N 1
ATOM 790 C CA . THR A 1 100 ? -5.439 -0.924 -2.586 1.00 92.69 100 THR A CA 1
ATOM 791 C C . THR A 1 100 ? -6.270 0.101 -3.362 1.00 92.69 100 THR A C 1
ATOM 793 O O . THR A 1 100 ? -6.494 -0.097 -4.555 1.00 92.69 100 THR A O 1
ATOM 796 N N . ALA A 1 101 ? -6.691 1.199 -2.727 1.00 92.88 101 ALA A N 1
ATOM 797 C CA . ALA A 1 101 ? -7.374 2.304 -3.398 1.00 92.88 101 ALA A CA 1
ATOM 798 C C . ALA A 1 101 ? -6.468 2.968 -4.447 1.00 92.88 101 ALA A C 1
ATOM 800 O O . ALA A 1 101 ? -6.904 3.164 -5.580 1.00 92.88 101 ALA A O 1
ATOM 801 N N . THR A 1 102 ? -5.201 3.226 -4.108 1.00 90.56 102 THR A N 1
ATOM 802 C CA . THR A 1 102 ? -4.204 3.768 -5.042 1.00 90.56 102 THR A CA 1
ATOM 803 C C . THR A 1 102 ? -3.964 2.823 -6.213 1.00 90.56 102 THR A C 1
ATOM 805 O O . THR A 1 102 ? -3.979 3.254 -7.358 1.00 90.56 102 THR A O 1
ATOM 808 N N . ALA A 1 103 ? -3.815 1.519 -5.967 1.00 89.06 103 ALA A N 1
ATOM 809 C CA . ALA A 1 103 ? -3.632 0.549 -7.048 1.00 89.06 103 ALA A CA 1
ATOM 810 C C . ALA A 1 103 ? -4.850 0.467 -7.993 1.00 89.06 103 ALA A C 1
ATOM 812 O O . ALA A 1 103 ? -4.717 0.233 -9.196 1.00 89.06 103 ALA A O 1
ATOM 813 N N . LEU A 1 104 ? -6.062 0.648 -7.454 1.00 89.75 104 LEU A N 1
ATOM 814 C CA . LEU A 1 104 ? -7.283 0.715 -8.257 1.00 89.75 104 LEU A CA 1
ATOM 815 C C . LEU A 1 104 ? -7.349 2.006 -9.081 1.00 89.75 104 LEU A C 1
ATOM 817 O O . LEU A 1 104 ? -7.754 1.952 -10.241 1.00 89.75 104 LEU A O 1
ATOM 821 N N . SER A 1 105 ? -6.950 3.150 -8.516 1.00 89.00 105 SER A N 1
ATOM 822 C CA . SER A 1 105 ? -6.992 4.442 -9.213 1.00 89.00 105 SER A CA 1
ATOM 823 C C . SER A 1 105 ? -5.932 4.554 -10.309 1.00 89.00 105 SER A C 1
ATOM 825 O O . SER A 1 105 ? -6.215 5.097 -11.375 1.00 89.00 105 SER A O 1
ATOM 827 N N . THR A 1 106 ? -4.747 3.978 -10.097 1.00 86.38 106 THR A N 1
ATOM 828 C CA . THR A 1 106 ? -3.662 3.919 -11.092 1.00 86.38 106 THR A CA 1
ATOM 829 C C . THR A 1 106 ? -3.838 2.792 -12.110 1.00 86.38 106 THR A C 1
ATOM 831 O O . THR A 1 106 ? -2.993 2.613 -12.986 1.00 86.38 106 THR A O 1
ATOM 834 N N . LEU A 1 107 ? -4.942 2.036 -12.028 1.00 85.12 107 LEU A N 1
ATOM 835 C CA . LEU A 1 107 ? -5.262 0.905 -12.904 1.00 85.12 107 LEU A CA 1
ATOM 836 C C . LEU A 1 107 ? -4.181 -0.192 -12.907 1.00 85.12 107 LEU A C 1
ATOM 838 O O . LEU A 1 107 ? -4.105 -0.991 -13.843 1.00 85.12 107 LEU A O 1
ATOM 842 N N . THR A 1 108 ? -3.359 -0.266 -11.855 1.00 85.38 108 THR A N 1
ATOM 843 C CA . THR A 1 108 ? -2.378 -1.345 -11.670 1.00 85.38 108 THR A CA 1
ATOM 844 C C . THR A 1 108 ? -3.045 -2.629 -11.191 1.00 85.38 108 THR A C 1
ATOM 846 O O . THR A 1 108 ? -2.498 -3.716 -11.385 1.00 85.38 108 THR A O 1
ATOM 849 N N . ILE A 1 109 ? -4.244 -2.529 -10.603 1.00 87.88 109 ILE A N 1
ATOM 850 C CA . ILE A 1 109 ? -5.049 -3.676 -10.196 1.00 87.88 109 ILE A CA 1
ATOM 851 C C . ILE A 1 109 ? -6.511 -3.554 -10.631 1.00 87.88 109 ILE A C 1
ATOM 853 O O . ILE A 1 109 ? -7.085 -2.471 -10.678 1.00 87.88 109 ILE A O 1
ATOM 857 N N . ASN A 1 110 ? -7.147 -4.692 -10.913 1.00 89.62 110 ASN A N 1
ATOM 858 C CA . ASN A 1 110 ? -8.587 -4.767 -11.156 1.00 89.62 110 ASN A CA 1
ATOM 859 C C . ASN A 1 110 ? -9.363 -5.074 -9.848 1.00 89.62 110 ASN A C 1
ATOM 861 O O . ASN A 1 110 ? -8.754 -5.451 -8.842 1.00 89.62 110 ASN A O 1
ATOM 865 N N . PRO A 1 111 ? -10.708 -4.983 -9.829 1.00 91.38 111 PRO A N 1
ATOM 866 C CA . PRO A 1 111 ? -11.499 -5.218 -8.612 1.00 91.38 111 PRO A CA 1
ATOM 867 C C . PRO A 1 111 ? -11.341 -6.617 -7.987 1.00 91.38 111 PRO A C 1
ATOM 869 O O . PRO A 1 111 ? -11.410 -6.771 -6.762 1.00 91.38 111 PRO A O 1
ATOM 872 N N . VAL A 1 112 ? -11.101 -7.645 -8.810 1.00 91.62 112 VAL A N 1
ATOM 873 C CA . VAL A 1 112 ? -10.863 -9.022 -8.341 1.00 91.62 112 VAL A CA 1
ATOM 874 C C . VAL A 1 112 ? -9.513 -9.108 -7.629 1.00 91.62 112 VAL A C 1
ATOM 876 O O . VAL A 1 112 ? -9.424 -9.639 -6.521 1.00 91.62 112 VAL A O 1
ATOM 879 N N . GLY A 1 113 ? -8.477 -8.524 -8.228 1.00 90.50 113 GLY A N 1
ATOM 880 C CA . GLY A 1 113 ? -7.150 -8.415 -7.643 1.00 90.50 113 GLY A CA 1
ATOM 881 C C . GLY A 1 113 ? -7.165 -7.588 -6.362 1.00 90.50 113 GLY A C 1
ATOM 882 O O . GLY A 1 113 ? -6.565 -8.007 -5.379 1.00 90.50 113 GLY A O 1
ATOM 883 N N . ALA A 1 114 ? -7.904 -6.476 -6.318 1.00 92.12 114 ALA A N 1
ATOM 884 C CA . ALA A 1 114 ? -8.069 -5.669 -5.109 1.00 92.12 114 ALA A CA 1
ATOM 885 C C . ALA A 1 114 ? -8.694 -6.479 -3.963 1.00 92.12 114 ALA A C 1
ATOM 887 O O . ALA A 1 114 ? -8.208 -6.449 -2.834 1.00 92.12 114 ALA A O 1
ATOM 888 N N . SER A 1 115 ? -9.716 -7.282 -4.264 1.00 92.94 115 SER A N 1
ATOM 889 C CA . SER A 1 115 ? -10.336 -8.175 -3.278 1.00 92.94 115 SER A CA 1
ATOM 890 C C . SER A 1 115 ? -9.352 -9.228 -2.752 1.00 92.94 115 SER A C 1
ATOM 892 O O . SER A 1 115 ? -9.323 -9.508 -1.553 1.00 92.94 115 SER A O 1
ATOM 894 N N . ALA A 1 116 ? -8.522 -9.804 -3.628 1.00 91.94 116 ALA A N 1
ATOM 895 C CA . ALA A 1 116 ? -7.469 -10.734 -3.224 1.00 91.94 116 ALA A CA 1
ATOM 896 C C . ALA A 1 116 ? -6.380 -10.040 -2.385 1.00 91.94 116 ALA A C 1
ATOM 898 O O . ALA A 1 116 ? -5.968 -10.572 -1.354 1.00 91.94 116 ALA A O 1
ATOM 899 N N . ARG A 1 117 ? -5.971 -8.830 -2.786 1.00 92.31 117 ARG A N 1
ATOM 900 C CA . ARG A 1 117 ? -4.977 -7.990 -2.107 1.00 92.31 117 ARG A CA 1
ATOM 901 C C . ARG A 1 117 ? -5.393 -7.684 -0.670 1.00 92.31 117 ARG A C 1
ATOM 903 O O . ARG A 1 117 ? -4.601 -7.914 0.240 1.00 92.31 117 ARG A O 1
ATOM 910 N N . LEU A 1 118 ? -6.642 -7.258 -0.458 1.00 94.50 118 LEU A N 1
ATOM 911 C CA . LEU A 1 118 ? -7.198 -7.026 0.879 1.00 94.50 118 LEU A CA 1
ATOM 912 C C . LEU A 1 118 ? -7.167 -8.301 1.725 1.00 94.50 118 LEU A C 1
ATOM 914 O O . LEU A 1 118 ? -6.668 -8.284 2.844 1.00 94.50 118 LEU A O 1
ATOM 918 N N . ARG A 1 119 ? -7.645 -9.433 1.193 1.00 93.94 119 ARG A N 1
ATOM 919 C CA . ARG A 1 119 ? -7.690 -10.701 1.944 1.00 93.94 119 ARG A CA 1
ATOM 920 C C . ARG A 1 119 ? -6.303 -11.167 2.383 1.00 93.94 119 ARG A C 1
ATOM 922 O O . ARG A 1 119 ? -6.106 -11.441 3.563 1.00 93.94 119 ARG A O 1
ATOM 929 N N . ILE A 1 120 ? -5.353 -11.226 1.450 1.00 94.12 120 ILE A N 1
ATOM 930 C CA . ILE A 1 120 ? -3.977 -11.663 1.724 1.00 94.12 120 ILE A CA 1
ATOM 931 C C . ILE A 1 120 ? -3.288 -10.675 2.670 1.00 94.12 120 ILE A C 1
ATOM 933 O O . ILE A 1 120 ? -2.637 -11.079 3.631 1.00 94.12 120 ILE A O 1
ATOM 937 N N . GLY A 1 121 ? -3.449 -9.373 2.429 1.00 94.44 121 GLY A N 1
ATOM 938 C CA . GLY A 1 121 ? -2.813 -8.346 3.244 1.00 94.44 121 GLY A CA 1
ATOM 939 C C . GLY A 1 121 ? -3.339 -8.308 4.680 1.00 94.44 121 GLY A C 1
ATOM 940 O O . GLY A 1 121 ? -2.549 -8.090 5.600 1.00 94.44 121 GLY A O 1
ATOM 941 N N . ILE A 1 122 ? -4.639 -8.540 4.889 1.00 95.50 122 ILE A N 1
ATOM 942 C CA . ILE A 1 122 ? -5.241 -8.623 6.227 1.00 95.50 122 ILE A CA 1
ATOM 943 C C . ILE A 1 122 ? -4.726 -9.852 6.964 1.00 95.50 122 ILE A C 1
ATOM 945 O O . ILE A 1 122 ? -4.381 -9.744 8.138 1.00 95.50 122 ILE A O 1
ATOM 949 N N . ASP A 1 123 ? -4.635 -10.998 6.289 1.00 94.94 123 ASP A N 1
ATOM 950 C CA . ASP A 1 123 ? -4.086 -12.217 6.884 1.00 94.94 123 ASP A CA 1
ATOM 951 C C . ASP A 1 123 ? -2.622 -12.028 7.315 1.00 94.94 123 ASP A C 1
ATOM 953 O O . ASP A 1 123 ? -2.260 -12.321 8.454 1.00 94.94 123 ASP A O 1
ATOM 957 N N . ALA A 1 124 ? -1.802 -11.396 6.469 1.00 94.69 124 ALA A N 1
ATOM 958 C CA . ALA A 1 124 ? -0.415 -11.071 6.799 1.00 94.69 124 ALA A CA 1
ATOM 959 C C . ALA A 1 124 ? -0.292 -10.147 8.029 1.00 94.69 124 ALA A C 1
ATOM 961 O O . ALA A 1 124 ? 0.554 -10.369 8.896 1.00 94.69 124 ALA A O 1
ATOM 962 N N . ARG A 1 125 ? -1.154 -9.129 8.137 1.00 95.25 125 ARG A N 1
ATOM 963 C CA . ARG A 1 125 ? -1.181 -8.188 9.274 1.00 95.25 125 ARG A CA 1
ATOM 964 C C . ARG A 1 125 ? -1.672 -8.844 10.557 1.00 95.25 125 ARG A C 1
ATOM 966 O O . ARG A 1 125 ? -1.088 -8.626 11.613 1.00 95.25 125 ARG A O 1
ATOM 973 N N . ARG A 1 126 ? -2.681 -9.711 10.462 1.00 95.19 126 ARG A N 1
ATOM 974 C CA . ARG A 1 126 ? -3.110 -10.576 11.570 1.00 95.19 126 ARG A CA 1
ATOM 975 C C . ARG A 1 126 ? -1.980 -11.483 12.045 1.00 95.19 126 ARG A C 1
ATOM 977 O O . ARG A 1 126 ? -1.810 -11.650 13.249 1.00 95.19 126 ARG A O 1
ATOM 984 N N . GLY A 1 127 ? -1.183 -12.018 11.120 1.00 93.94 127 GLY A N 1
ATOM 985 C CA . GLY A 1 127 ? 0.030 -12.773 11.427 1.00 93.94 127 GLY A CA 1
ATOM 986 C C . GLY A 1 127 ? 1.061 -11.948 12.201 1.00 93.94 127 GLY A C 1
ATOM 987 O O . GLY A 1 127 ? 1.510 -12.386 13.260 1.00 93.94 127 GLY A O 1
ATOM 988 N N . LEU A 1 128 ? 1.388 -10.742 11.718 1.00 94.69 128 LEU A N 1
ATOM 989 C CA . LEU A 1 128 ? 2.345 -9.839 12.372 1.00 94.69 128 LEU A CA 1
ATOM 990 C C . LEU A 1 128 ? 1.897 -9.461 13.790 1.00 94.69 128 LEU A C 1
ATOM 992 O O . LEU A 1 128 ? 2.636 -9.659 14.753 1.00 94.69 128 LEU A O 1
ATOM 996 N N . TRP A 1 129 ? 0.672 -8.954 13.919 1.00 94.44 129 TRP A N 1
ATOM 997 C CA . TRP A 1 129 ? 0.130 -8.435 15.177 1.00 94.44 129 TRP A CA 1
ATOM 998 C C . TRP A 1 129 ? -0.486 -9.519 16.069 1.00 94.44 129 TRP A C 1
ATOM 1000 O O . TRP A 1 129 ? -1.028 -9.225 17.133 1.00 94.44 129 TRP A O 1
ATOM 1010 N N . ARG A 1 130 ? -0.394 -10.789 15.649 1.00 93.75 130 ARG A N 1
ATOM 1011 C CA . ARG A 1 130 ? -0.955 -11.967 16.333 1.00 93.75 130 ARG A CA 1
ATOM 1012 C C . ARG A 1 130 ? -2.447 -11.833 16.645 1.00 93.75 130 ARG A C 1
ATOM 1014 O O . ARG A 1 130 ? -2.950 -12.416 17.608 1.00 93.75 130 ARG A O 1
ATOM 1021 N N . THR A 1 131 ? -3.169 -11.088 15.819 1.00 93.31 131 THR A N 1
ATOM 1022 C CA . THR A 1 131 ? -4.599 -10.861 15.984 1.00 93.31 131 THR A CA 1
ATOM 1023 C C . THR A 1 131 ? -5.372 -11.970 15.288 1.00 93.31 131 THR A C 1
ATOM 1025 O O . THR A 1 131 ? -5.398 -12.061 14.062 1.00 93.31 131 THR A O 1
ATOM 1028 N N . ARG A 1 132 ? -6.004 -12.852 16.064 1.00 92.69 132 ARG A N 1
ATOM 1029 C CA . ARG A 1 132 ? -6.826 -13.932 15.506 1.00 92.69 132 ARG A CA 1
ATOM 1030 C C . ARG A 1 132 ? -8.184 -13.398 15.075 1.00 92.69 132 ARG A C 1
ATOM 1032 O O . ARG A 1 132 ? -8.719 -12.490 15.702 1.00 92.69 132 ARG A O 1
ATOM 1039 N N . TYR A 1 133 ? -8.737 -13.985 14.019 1.00 94.75 133 TYR A N 1
ATOM 1040 C CA . TYR A 1 133 ? -10.130 -13.752 13.663 1.00 94.75 133 TYR A CA 1
ATOM 1041 C C . TYR A 1 133 ? -11.029 -14.426 14.696 1.00 94.75 133 TYR A C 1
ATOM 1043 O O . TYR A 1 133 ? -11.066 -15.653 14.763 1.00 94.75 133 TYR A O 1
ATOM 1051 N N . ASP A 1 134 ? -11.702 -13.622 15.509 1.00 94.06 134 ASP A N 1
ATOM 1052 C CA . ASP A 1 134 ? -12.524 -14.091 16.616 1.00 94.06 134 ASP A CA 1
ATOM 1053 C C . ASP A 1 134 ? -13.680 -13.115 16.844 1.00 94.06 134 ASP A C 1
ATOM 1055 O O . ASP A 1 134 ? -13.530 -12.082 17.498 1.00 94.06 134 ASP A O 1
ATOM 1059 N N . LEU A 1 135 ? -14.836 -13.453 16.271 1.00 90.00 135 LEU A N 1
ATOM 1060 C CA . LEU A 1 135 ? -16.050 -12.638 16.345 1.00 90.00 135 LEU A CA 1
ATOM 1061 C C . LEU A 1 135 ? -16.743 -12.696 17.713 1.00 90.00 135 LEU A C 1
ATOM 1063 O O . LEU A 1 135 ? -17.688 -11.949 17.932 1.00 90.00 135 LEU A O 1
ATOM 1067 N N . GLY A 1 136 ? -16.333 -13.614 18.593 1.00 85.75 136 GLY A N 1
ATOM 1068 C CA . GLY A 1 136 ? -16.924 -13.808 19.918 1.00 85.75 136 GLY A CA 1
ATOM 1069 C C . GLY A 1 136 ? -16.033 -13.311 21.051 1.00 85.75 136 GLY A C 1
ATOM 1070 O O . GLY A 1 136 ? -16.379 -13.483 22.215 1.00 85.75 136 GLY A O 1
ATOM 1071 N N . LYS A 1 137 ? -14.886 -12.697 20.731 1.00 91.75 137 LYS A N 1
ATOM 1072 C CA . LYS A 1 137 ? -13.908 -12.242 21.727 1.00 91.75 137 LYS A CA 1
ATOM 1073 C C . LYS A 1 137 ? -14.503 -11.246 22.727 1.00 91.75 137 LYS A C 1
ATOM 1075 O O . LYS A 1 137 ? -14.058 -11.171 23.873 1.00 91.75 137 LYS A O 1
ATOM 1080 N N . ARG A 1 138 ? -15.468 -10.439 22.283 1.00 91.06 138 ARG A N 1
ATOM 1081 C CA . ARG A 1 138 ? -16.193 -9.472 23.108 1.00 91.06 138 ARG A CA 1
ATOM 1082 C C . ARG A 1 138 ? -17.657 -9.884 23.171 1.00 91.06 138 ARG A C 1
ATOM 1084 O O . ARG A 1 138 ? -18.316 -9.973 22.140 1.00 91.06 138 ARG A O 1
ATOM 1091 N N . GLU A 1 139 ? -18.158 -10.112 24.380 1.00 91.62 139 GLU A N 1
ATOM 1092 C CA . GLU A 1 139 ? -19.581 -10.374 24.594 1.00 91.62 139 GLU A CA 1
ATOM 1093 C C . GLU A 1 139 ? -20.413 -9.184 24.098 1.00 91.62 139 GLU A C 1
ATOM 1095 O O . GLU A 1 139 ? -20.039 -8.029 24.307 1.00 91.62 139 GLU A O 1
ATOM 1100 N N . ASN A 1 140 ? -21.522 -9.485 23.419 1.00 92.06 140 ASN A N 1
ATOM 1101 C CA . ASN A 1 140 ? -22.497 -8.527 22.883 1.00 92.06 140 ASN A CA 1
ATOM 1102 C C . ASN A 1 140 ? -21.976 -7.492 21.868 1.00 92.06 140 ASN A C 1
ATOM 1104 O O . ASN A 1 140 ? -22.687 -6.543 21.538 1.00 92.06 140 ASN A O 1
ATOM 1108 N N . ILE A 1 141 ? -20.771 -7.670 21.324 1.00 95.12 141 ILE A N 1
ATOM 1109 C CA . ILE A 1 141 ? -20.266 -6.847 20.222 1.00 95.12 141 ILE A CA 1
ATOM 1110 C C . ILE A 1 141 ? -20.328 -7.674 18.946 1.00 95.12 141 ILE A C 1
ATOM 1112 O O . ILE A 1 141 ? -19.739 -8.751 18.876 1.00 95.12 141 ILE A O 1
ATOM 1116 N N . SER A 1 142 ? -21.029 -7.192 17.918 1.00 94.38 142 SER A N 1
ATOM 1117 C CA . SER A 1 142 ? -21.045 -7.909 16.648 1.00 94.38 142 SER A CA 1
ATOM 1118 C C . SER A 1 142 ? -19.669 -7.889 15.981 1.00 94.38 142 SER A C 1
ATOM 1120 O O . SER A 1 142 ? -18.922 -6.906 16.018 1.00 94.38 142 SER A O 1
ATOM 1122 N N . GLY A 1 143 ? -19.368 -8.963 15.252 1.00 93.12 143 GLY A N 1
ATOM 1123 C CA . GLY A 1 143 ? -18.153 -9.063 14.449 1.00 93.12 143 GLY A CA 1
ATOM 1124 C C . GLY A 1 143 ? -17.997 -7.977 13.376 1.00 93.12 143 GLY A C 1
ATOM 1125 O O . GLY A 1 143 ? -16.881 -7.748 12.905 1.00 93.12 143 GLY A O 1
ATOM 1126 N N . GLN A 1 144 ? -19.097 -7.318 12.989 1.00 94.50 144 GLN A N 1
ATOM 1127 C CA . GLN A 1 144 ? -19.099 -6.199 12.043 1.00 94.50 144 GLN A CA 1
ATOM 1128 C C . GLN A 1 144 ? -18.627 -4.892 12.691 1.00 94.50 144 GLN A C 1
ATOM 1130 O O . GLN A 1 144 ? -18.011 -4.083 12.004 1.00 94.50 144 GLN A O 1
ATOM 1135 N N . VAL A 1 145 ? -18.860 -4.708 13.995 1.00 96.19 145 VAL A N 1
ATOM 1136 C CA . VAL A 1 145 ? -18.435 -3.519 14.753 1.00 96.19 145 VAL A CA 1
ATOM 1137 C C . VAL A 1 145 ? -17.049 -3.701 15.379 1.00 96.19 145 VAL A C 1
ATOM 1139 O O . VAL A 1 145 ? -16.270 -2.751 15.454 1.00 96.19 145 VAL A O 1
ATOM 1142 N N . GLN A 1 146 ? -16.702 -4.920 15.797 1.00 96.00 146 GLN A N 1
ATOM 1143 C CA . GLN A 1 146 ? -15.401 -5.231 16.396 1.00 96.00 146 GLN A CA 1
ATOM 1144 C C . GLN A 1 146 ? -14.252 -4.884 15.440 1.00 96.00 146 GLN A C 1
ATOM 1146 O O . GLN A 1 146 ? -14.283 -5.295 14.282 1.00 96.00 146 GLN A O 1
ATOM 1151 N N . LEU A 1 147 ? -13.223 -4.155 15.889 1.00 96.12 147 LEU A N 1
ATOM 1152 C CA . LEU A 1 147 ? -12.093 -3.750 15.034 1.00 96.12 147 LEU A CA 1
ATOM 1153 C C . LEU A 1 147 ? -11.200 -4.938 14.642 1.00 96.12 147 LEU A C 1
ATOM 1155 O O . LEU A 1 147 ? -11.138 -5.944 15.350 1.00 96.12 147 LEU A O 1
ATOM 1159 N N . LEU A 1 148 ? -10.464 -4.824 13.535 1.00 96.25 148 LEU A N 1
ATOM 1160 C CA . LEU A 1 148 ? -9.531 -5.837 13.041 1.00 96.25 148 LEU A CA 1
ATOM 1161 C C . LEU A 1 148 ? -8.424 -6.099 14.053 1.00 96.25 148 LEU A C 1
ATOM 1163 O O . LEU A 1 148 ? -8.118 -7.264 14.294 1.00 96.25 148 LEU A O 1
ATOM 1167 N N . SER A 1 149 ? -7.920 -5.043 14.698 1.00 95.00 149 SER A N 1
ATOM 1168 C CA . SER A 1 149 ? -6.956 -5.097 15.808 1.00 95.00 149 SER A CA 1
ATOM 1169 C C . SER A 1 149 ? -7.479 -5.844 17.040 1.00 95.00 149 SER A C 1
ATOM 1171 O O . SER A 1 149 ? -6.689 -6.336 17.844 1.00 95.00 149 SER A O 1
ATOM 1173 N N . ASP A 1 150 ? -8.801 -5.992 17.174 1.00 95.12 150 ASP A N 1
ATOM 1174 C CA . ASP A 1 150 ? -9.433 -6.792 18.226 1.00 95.12 150 ASP A CA 1
ATOM 1175 C C . ASP A 1 150 ? -9.952 -8.147 17.716 1.00 95.12 150 ASP A C 1
ATOM 1177 O O . ASP A 1 150 ? -10.469 -8.919 18.512 1.00 95.12 150 ASP A O 1
ATOM 1181 N N . GLY A 1 151 ? -9.804 -8.475 16.427 1.00 95.06 151 GLY A N 1
ATOM 1182 C CA . GLY A 1 151 ? -10.198 -9.766 15.841 1.00 95.06 151 GLY A CA 1
ATOM 1183 C C . GLY A 1 151 ? -11.485 -9.768 15.012 1.00 95.06 151 GLY A C 1
ATOM 1184 O O . GLY A 1 151 ? -11.927 -10.835 14.584 1.00 95.06 151 GLY A O 1
ATOM 1185 N N . GLY A 1 152 ? -12.073 -8.604 14.739 1.00 95.81 152 GLY A N 1
ATOM 1186 C CA . GLY A 1 152 ? -13.323 -8.498 13.990 1.00 95.81 152 GLY A CA 1
ATOM 1187 C C . GLY A 1 152 ? -13.202 -8.723 12.479 1.00 95.81 152 GLY A C 1
ATOM 1188 O O . GLY A 1 152 ? -12.148 -9.073 11.937 1.00 95.81 152 GLY A O 1
ATOM 1189 N N . GLN A 1 153 ? -14.319 -8.542 11.774 1.00 95.44 153 GLN A N 1
ATOM 1190 C CA . GLN A 1 153 ? -14.429 -8.747 10.327 1.00 95.44 153 GLN A CA 1
ATOM 1191 C C . GLN A 1 153 ? -13.829 -7.585 9.531 1.00 95.44 153 GLN A C 1
ATOM 1193 O O . GLN A 1 153 ? -13.828 -6.444 9.980 1.00 95.44 153 GLN A O 1
ATOM 1198 N N . GLN A 1 154 ? -13.319 -7.861 8.330 1.00 94.56 154 GLN A N 1
ATOM 1199 C CA . GLN A 1 154 ? -12.801 -6.810 7.459 1.00 94.56 154 GLN A CA 1
ATOM 1200 C C . GLN A 1 154 ? -13.938 -5.963 6.855 1.00 94.56 154 GLN A C 1
ATOM 1202 O O . GLN A 1 154 ? -14.852 -6.549 6.266 1.00 94.56 154 GLN A O 1
ATOM 1207 N N . PRO A 1 155 ? -13.900 -4.622 6.977 1.00 94.94 155 PRO A N 1
ATOM 1208 C CA . PRO A 1 155 ? -14.981 -3.757 6.496 1.00 94.94 155 PRO A CA 1
ATOM 1209 C C . PRO A 1 155 ? -14.816 -3.325 5.030 1.00 94.94 155 PRO A C 1
ATOM 1211 O O . PRO A 1 155 ? -15.757 -2.804 4.426 1.00 94.94 155 PRO A O 1
ATOM 1214 N N . TRP A 1 156 ? -13.627 -3.507 4.449 1.00 95.88 156 TRP A N 1
ATOM 1215 C CA . TRP A 1 156 ? -13.301 -2.935 3.149 1.00 95.88 156 TRP A CA 1
ATOM 1216 C C . TRP A 1 156 ? -13.768 -3.784 1.966 1.00 95.88 156 TRP A C 1
ATOM 1218 O O . TRP A 1 156 ? -13.815 -5.011 1.974 1.00 95.88 156 TRP A O 1
ATOM 1228 N N . GLN A 1 157 ? -14.094 -3.088 0.897 1.00 93.19 157 GLN A N 1
ATOM 1229 C CA . GLN A 1 157 ? -14.363 -3.567 -0.444 1.00 93.19 157 GLN A CA 1
ATOM 1230 C C . GLN A 1 157 ? -13.636 -2.618 -1.401 1.00 93.19 157 GLN A C 1
ATOM 1232 O O . GLN A 1 157 ? -13.233 -1.522 -1.011 1.00 93.19 157 GLN A O 1
ATOM 1237 N N . CYS A 1 158 ? -13.508 -2.986 -2.675 1.00 90.06 158 CYS A N 1
ATOM 1238 C CA . CYS A 1 158 ? -12.821 -2.153 -3.671 1.00 90.06 158 CYS A CA 1
ATOM 1239 C C . CYS A 1 158 ? -13.346 -0.703 -3.757 1.00 90.06 158 CYS A C 1
ATOM 1241 O O . CYS A 1 158 ? -12.601 0.179 -4.162 1.00 90.06 158 CYS A O 1
ATOM 1243 N N . MET A 1 159 ? -14.592 -0.447 -3.344 1.00 89.50 159 MET A N 1
ATOM 1244 C CA . MET A 1 159 ? -15.244 0.863 -3.447 1.00 89.50 159 MET A CA 1
ATOM 1245 C C . MET A 1 159 ? -15.111 1.755 -2.208 1.00 89.50 159 MET A C 1
ATOM 1247 O O . MET A 1 159 ? -15.500 2.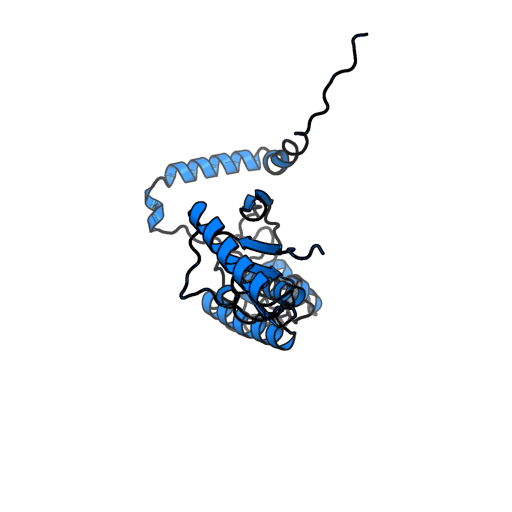911 -2.282 1.00 89.50 159 MET A O 1
ATOM 1251 N N . ASN A 1 160 ? -14.626 1.256 -1.067 1.00 93.69 160 ASN A N 1
ATOM 1252 C CA . ASN A 1 160 ? -14.574 2.026 0.189 1.00 93.69 160 ASN A CA 1
ATOM 1253 C C . ASN A 1 160 ? -13.200 1.965 0.881 1.00 93.69 160 ASN A C 1
ATOM 1255 O O . ASN A 1 160 ? -13.079 2.319 2.049 1.00 93.69 160 ASN A O 1
ATOM 1259 N N . CYS A 1 161 ? -12.167 1.519 0.161 1.00 92.69 161 CYS A N 1
ATOM 1260 C CA . CYS A 1 161 ? -10.797 1.374 0.660 1.00 92.69 161 CYS A CA 1
ATOM 1261 C C . CYS A 1 161 ? -10.151 2.687 1.146 1.00 92.69 161 CYS A C 1
ATOM 1263 O O . CYS A 1 161 ? -9.142 2.640 1.835 1.00 92.69 161 CYS A O 1
ATOM 1265 N N . TYR A 1 162 ? -10.717 3.839 0.782 1.00 89.75 162 TYR A N 1
ATOM 1266 C CA . TYR A 1 162 ? -10.260 5.168 1.198 1.00 89.75 162 TYR A CA 1
ATOM 1267 C C . TYR A 1 162 ? -10.839 5.621 2.549 1.00 89.75 162 TYR A C 1
ATOM 1269 O O . TYR A 1 162 ? -10.535 6.716 3.001 1.00 89.75 162 TYR A O 1
ATOM 1277 N N . ILE A 1 163 ? -11.729 4.832 3.163 1.00 92.50 163 ILE A N 1
ATOM 1278 C CA . ILE A 1 163 ? -12.376 5.177 4.433 1.00 92.50 163 ILE A CA 1
ATOM 1279 C C . ILE A 1 163 ? -11.720 4.382 5.561 1.00 92.50 163 ILE A C 1
ATOM 1281 O O . ILE A 1 163 ? -11.509 3.172 5.438 1.00 92.50 163 ILE A O 1
ATOM 1285 N N . GLU A 1 164 ? -11.430 5.057 6.670 1.00 92.81 164 GLU A N 1
ATOM 1286 C CA . GLU A 1 164 ? -10.882 4.450 7.884 1.00 92.81 164 GLU A CA 1
ATOM 1287 C C . GLU A 1 164 ? -11.823 3.369 8.459 1.00 92.81 164 GLU A C 1
ATOM 1289 O O . GLU A 1 164 ? -13.053 3.434 8.347 1.00 92.81 164 GLU A O 1
ATOM 1294 N N . GLU A 1 165 ? -11.229 2.332 9.054 1.00 95.44 165 GLU A N 1
ATOM 1295 C CA . GLU A 1 165 ? -11.929 1.143 9.543 1.00 95.44 165 GLU A CA 1
ATOM 1296 C C . GLU A 1 165 ? -13.070 1.478 10.506 1.00 95.44 165 GLU A C 1
ATOM 1298 O O . GLU A 1 165 ? -14.201 1.019 10.326 1.00 95.44 165 GLU A O 1
ATOM 1303 N N . SER A 1 166 ? -12.765 2.213 11.570 1.00 93.25 166 SER A N 1
ATOM 1304 C CA . SER A 1 166 ? -13.710 2.459 12.645 1.00 93.25 166 SER A CA 1
ATOM 1305 C C . SER A 1 166 ? -14.904 3.272 12.135 1.00 93.25 166 SER A C 1
ATOM 1307 O O . SER A 1 166 ? -16.039 2.985 12.516 1.00 93.25 166 SER A O 1
ATOM 1309 N N . VAL A 1 167 ? -14.679 4.235 11.231 1.00 93.06 167 VAL A N 1
ATOM 1310 C CA . VAL A 1 167 ? -15.744 5.021 10.580 1.00 93.06 167 VAL A CA 1
ATOM 1311 C C . VAL A 1 167 ? -16.676 4.128 9.755 1.00 93.06 167 VAL A C 1
ATOM 1313 O O . VAL A 1 167 ? -17.897 4.293 9.798 1.00 93.06 167 VAL A O 1
ATOM 1316 N N . LEU A 1 168 ? -16.135 3.147 9.026 1.00 94.75 168 LEU A N 1
ATOM 1317 C CA . LEU A 1 168 ? -16.960 2.174 8.300 1.00 94.75 168 LEU A CA 1
ATOM 1318 C C . LEU A 1 168 ? -17.805 1.325 9.253 1.00 94.75 168 LEU A C 1
ATOM 1320 O O . LEU A 1 168 ? -18.982 1.080 8.987 1.00 94.75 168 LEU A O 1
ATOM 1324 N N . LYS A 1 169 ? -17.214 0.895 10.367 1.00 95.56 169 LYS A N 1
ATOM 1325 C CA . LYS A 1 169 ? -17.857 0.010 11.346 1.00 95.56 169 LYS A CA 1
ATOM 1326 C C . LYS A 1 169 ? -18.912 0.701 12.197 1.00 95.56 169 LYS A C 1
ATOM 1328 O O . LYS A 1 169 ? -19.877 0.061 12.603 1.00 95.56 169 LYS A O 1
ATOM 1333 N N . GLU A 1 170 ? -18.795 2.008 12.390 1.00 94.88 170 GLU A N 1
ATOM 1334 C CA . GLU A 1 170 ? -19.794 2.818 13.088 1.00 94.88 170 GLU A CA 1
ATOM 1335 C C . GLU A 1 170 ? -21.183 2.739 12.434 1.00 94.88 170 GLU A C 1
ATOM 1337 O O . GLU A 1 170 ? -22.196 2.741 13.127 1.00 94.88 170 GLU A O 1
ATOM 1342 N N . ARG A 1 171 ? -21.247 2.544 11.109 1.00 94.19 171 ARG A N 1
ATOM 1343 C CA . ARG A 1 171 ? -22.513 2.359 10.373 1.00 94.19 171 ARG A CA 1
ATOM 1344 C C . ARG A 1 171 ? -23.248 1.058 10.710 1.00 94.19 171 ARG A C 1
ATOM 1346 O O . ARG A 1 171 ? -24.420 0.928 10.370 1.00 94.19 171 ARG A O 1
ATOM 1353 N N . HIS A 1 172 ? -22.566 0.099 11.333 1.00 94.44 172 HIS A N 1
ATOM 1354 C CA . HIS A 1 172 ? -23.111 -1.210 11.695 1.00 94.44 172 HIS A CA 1
ATOM 1355 C C . HIS A 1 172 ? -23.520 -1.307 13.169 1.00 94.44 172 HIS A C 1
ATOM 1357 O O . HIS A 1 172 ? -23.995 -2.357 13.591 1.00 94.44 172 HIS A O 1
ATOM 1363 N N . VAL A 1 173 ? -23.359 -0.232 13.946 1.00 95.62 173 VAL A N 1
ATOM 1364 C CA . VAL A 1 173 ? -23.748 -0.187 15.359 1.00 95.62 173 VAL A CA 1
ATOM 1365 C C . VAL A 1 173 ? -25.268 -0.271 15.487 1.00 95.62 173 VAL A C 1
ATOM 1367 O O . VAL A 1 173 ? -25.992 0.560 14.941 1.00 95.62 173 VAL A O 1
ATOM 1370 N N . GLN A 1 174 ? -25.751 -1.261 16.237 1.00 95.31 174 GLN A N 1
ATOM 1371 C CA . GLN A 1 174 ? -27.178 -1.464 16.508 1.00 95.31 174 GLN A CA 1
ATOM 1372 C C . GLN A 1 174 ? -27.508 -1.315 17.993 1.00 95.31 174 GLN A C 1
ATOM 1374 O O . GLN A 1 174 ? -28.622 -0.925 18.344 1.00 95.31 174 GLN A O 1
ATOM 1379 N N . THR A 1 175 ? -26.550 -1.615 18.871 1.00 95.69 175 THR A N 1
ATOM 1380 C CA . THR A 1 175 ? -26.746 -1.593 20.324 1.00 95.69 175 THR A CA 1
ATOM 1381 C C . THR A 1 175 ? -25.943 -0.486 21.005 1.00 95.69 175 THR A C 1
ATOM 1383 O O . THR A 1 175 ? -24.927 0.000 20.503 1.00 95.69 175 THR A O 1
ATOM 1386 N N . MET A 1 176 ? -26.375 -0.097 22.208 1.00 95.38 176 MET A N 1
ATOM 1387 C CA . MET A 1 176 ? -25.632 0.865 23.029 1.00 95.38 176 MET A CA 1
ATOM 1388 C C . MET A 1 176 ? -24.271 0.306 23.478 1.00 95.38 176 MET A C 1
ATOM 1390 O O . MET A 1 176 ? -23.322 1.061 23.675 1.00 95.38 176 MET A O 1
ATOM 1394 N N . GLU A 1 177 ? -24.154 -1.015 23.623 1.00 95.00 177 GLU A N 1
ATOM 1395 C CA . GLU A 1 177 ? -22.907 -1.687 24.003 1.00 95.00 177 GLU A CA 1
ATOM 1396 C C . GLU A 1 177 ? -21.857 -1.592 22.889 1.00 95.00 177 GLU A C 1
ATOM 1398 O O . GLU A 1 177 ? -20.708 -1.247 23.160 1.00 95.00 177 GLU A O 1
ATOM 1403 N N . GLU A 1 178 ? -22.270 -1.758 21.632 1.00 95.81 178 GLU A N 1
ATOM 1404 C CA . GLU A 1 178 ? -21.439 -1.530 20.444 1.00 95.81 178 GLU A CA 1
ATOM 1405 C C . GLU A 1 178 ? -21.002 -0.069 20.294 1.00 95.81 178 GLU A C 1
ATOM 1407 O O . GLU A 1 178 ? -19.826 0.211 20.045 1.00 95.81 178 GLU A O 1
ATOM 1412 N N . ALA A 1 179 ? -21.919 0.878 20.514 1.00 95.25 179 ALA A N 1
ATOM 1413 C CA . ALA A 1 179 ? -21.581 2.301 20.528 1.00 95.25 179 ALA A CA 1
ATOM 1414 C C . ALA A 1 179 ? -20.543 2.616 21.619 1.00 95.25 179 ALA A C 1
ATOM 1416 O O . ALA A 1 179 ? -19.572 3.342 21.391 1.00 95.25 179 ALA A O 1
ATOM 1417 N N . ASN A 1 180 ? -20.724 2.045 22.812 1.00 95.75 180 ASN A N 1
ATOM 1418 C CA . ASN A 1 180 ? -19.801 2.215 23.928 1.00 95.75 180 ASN A CA 1
ATOM 1419 C C . ASN A 1 180 ? -18.446 1.545 23.668 1.00 95.75 180 ASN A C 1
ATOM 1421 O O . ASN A 1 180 ? -17.423 2.081 24.089 1.00 95.75 180 ASN A O 1
ATOM 1425 N N . TYR A 1 181 ? -18.411 0.414 22.962 1.00 95.88 181 TYR A N 1
ATOM 1426 C CA . TYR A 1 181 ? -17.174 -0.240 22.537 1.00 95.88 181 TYR A CA 1
ATOM 1427 C C . TYR A 1 181 ? -16.321 0.684 21.661 1.00 95.88 181 TYR A C 1
ATOM 1429 O O . TYR A 1 181 ? -15.157 0.924 21.993 1.00 95.88 181 TYR A O 1
ATOM 1437 N N . LEU A 1 182 ? -16.903 1.279 20.612 1.00 94.56 182 LEU A N 1
ATOM 1438 C CA . LEU A 1 182 ? -16.174 2.215 19.747 1.00 94.56 182 LEU A CA 1
ATOM 1439 C C . LEU A 1 182 ? -15.713 3.463 20.511 1.00 94.56 182 LEU A C 1
ATOM 1441 O O . LEU A 1 182 ? -14.565 3.875 20.360 1.00 94.56 182 LEU A O 1
ATOM 1445 N N . LYS A 1 183 ? -16.557 4.025 21.389 1.00 94.06 183 LYS A N 1
ATOM 1446 C CA . LYS A 1 183 ? -16.185 5.173 22.240 1.00 94.06 183 LYS A CA 1
ATOM 1447 C C . LYS A 1 183 ? -15.024 4.861 23.182 1.00 94.06 183 LYS A C 1
ATOM 1449 O O . LYS A 1 183 ? -14.147 5.696 23.359 1.00 94.06 183 LYS A O 1
ATOM 1454 N N . ARG A 1 184 ? -14.999 3.664 23.778 1.00 92.81 184 ARG A N 1
ATOM 1455 C CA . ARG A 1 184 ? -13.899 3.232 24.658 1.00 92.81 184 ARG A CA 1
ATOM 1456 C C . ARG A 1 184 ? -12.591 3.087 23.895 1.00 92.81 184 ARG A C 1
ATOM 1458 O O . ARG A 1 184 ? -11.547 3.472 24.405 1.00 92.81 184 ARG A O 1
ATOM 1465 N N . ILE A 1 185 ? -12.649 2.537 22.686 1.00 92.75 185 ILE A N 1
ATOM 1466 C CA . ILE A 1 185 ? -11.460 2.351 21.853 1.00 92.75 185 ILE A CA 1
ATOM 1467 C C . ILE A 1 185 ? -10.913 3.684 21.346 1.00 92.75 185 ILE A C 1
ATOM 1469 O O . ILE A 1 185 ? -9.698 3.863 21.317 1.00 92.75 185 ILE A O 1
ATOM 1473 N N . ARG A 1 186 ? -11.794 4.613 20.969 1.00 91.44 186 ARG A N 1
ATOM 1474 C CA . ARG A 1 186 ? -11.452 5.967 20.510 1.00 91.44 186 ARG A CA 1
ATOM 1475 C C . ARG A 1 186 ? -11.328 6.973 21.659 1.00 91.44 186 ARG A C 1
ATOM 1477 O O . ARG A 1 186 ? -11.494 8.168 21.442 1.00 91.44 186 ARG A O 1
ATOM 1484 N N . ASN A 1 187 ? -11.110 6.509 22.889 1.00 90.19 187 ASN A N 1
ATOM 1485 C CA . ASN A 1 187 ? -10.945 7.417 24.015 1.00 90.19 187 ASN A CA 1
ATOM 1486 C C . ASN A 1 187 ? -9.661 8.246 23.807 1.00 90.19 187 ASN A C 1
ATOM 1488 O O . ASN A 1 187 ? -8.593 7.633 23.749 1.00 90.19 187 ASN A O 1
ATOM 1492 N N . PRO A 1 188 ? -9.728 9.587 23.699 1.00 85.44 188 PRO A N 1
ATOM 1493 C CA . PRO A 1 188 ? -8.529 10.413 23.540 1.00 85.44 188 PRO A CA 1
ATOM 1494 C C . PRO A 1 188 ? -7.582 10.272 24.738 1.00 85.44 188 PRO A C 1
ATOM 1496 O O . PRO A 1 188 ? -6.376 10.194 24.555 1.00 85.44 188 PRO A O 1
ATOM 1499 N N . GLU A 1 189 ? -8.128 10.076 25.941 1.00 85.56 189 GLU A N 1
ATOM 1500 C CA . GLU A 1 189 ? -7.375 9.916 27.194 1.00 85.56 189 GLU A CA 1
ATOM 1501 C C . GLU A 1 189 ? -6.864 8.478 27.418 1.00 85.56 189 GLU A C 1
ATOM 1503 O O . GLU A 1 189 ? -6.710 8.020 28.555 1.00 85.56 189 GLU A O 1
ATOM 1508 N N . ASN A 1 190 ? -6.700 7.683 26.357 1.00 85.75 190 ASN A N 1
ATOM 1509 C CA . ASN A 1 190 ? -6.232 6.309 26.515 1.00 85.75 190 ASN A CA 1
ATOM 1510 C C . ASN A 1 190 ? -4.722 6.282 26.808 1.00 85.75 190 ASN A C 1
ATOM 1512 O O . ASN A 1 190 ? -3.939 6.990 26.189 1.00 85.75 190 ASN A O 1
ATOM 1516 N N . SER A 1 191 ? -4.294 5.404 27.715 1.00 84.88 191 SER A N 1
ATOM 1517 C CA . SER A 1 191 ? -2.893 5.317 28.153 1.00 84.88 191 SER A CA 1
ATOM 1518 C C . SER A 1 191 ? -1.959 4.600 27.168 1.00 84.88 191 SER A C 1
ATOM 1520 O O . SER A 1 191 ? -0.822 4.301 27.526 1.00 84.88 191 SER A O 1
ATOM 1522 N N . PHE A 1 192 ? -2.447 4.211 25.987 1.00 85.06 192 PHE A N 1
ATOM 1523 C CA . PHE A 1 192 ? -1.704 3.369 25.044 1.00 85.06 192 PHE A CA 1
ATOM 1524 C C . PHE A 1 192 ? -1.125 4.164 23.874 1.00 85.06 192 PHE A C 1
ATOM 1526 O O . PHE A 1 192 ? -0.032 3.828 23.415 1.00 85.06 192 PHE A O 1
ATOM 1533 N N . SER A 1 193 ? -1.836 5.199 23.417 1.00 81.94 193 SER A N 1
ATOM 1534 C CA . SER A 1 193 ? -1.422 6.058 22.309 1.00 81.94 193 SER A CA 1
ATOM 1535 C C . SER A 1 193 ? -0.778 7.352 22.793 1.00 81.94 193 SER A C 1
ATOM 1537 O O . SER A 1 193 ? -1.248 7.951 23.755 1.00 81.94 193 SER A O 1
ATOM 1539 N N . GLN A 1 194 ? 0.247 7.820 22.080 1.00 73.44 194 GLN A N 1
ATOM 1540 C CA . GLN A 1 194 ? 0.695 9.210 22.185 1.00 73.44 194 GLN A CA 1
ATOM 1541 C C . GLN A 1 194 ? -0.227 10.145 21.408 1.00 73.44 194 GLN A C 1
ATOM 1543 O O . GLN A 1 194 ? -0.974 9.712 20.521 1.00 73.44 194 GLN A O 1
ATOM 1548 N N . GLU A 1 195 ? -0.126 11.433 21.731 1.00 71.31 195 GLU A N 1
ATOM 1549 C CA . GLU A 1 195 ? -0.693 12.478 20.895 1.00 71.31 195 GLU A CA 1
ATOM 1550 C C . GLU A 1 195 ? -0.176 12.335 19.457 1.00 71.31 195 GLU A C 1
ATOM 1552 O O . GLU A 1 195 ? 0.994 11.998 19.235 1.00 71.31 195 GLU A O 1
ATOM 1557 N N . PRO A 1 196 ? -1.057 12.507 18.463 1.00 69.88 196 PRO A N 1
ATOM 1558 C CA . PRO A 1 196 ? -0.648 12.435 17.078 1.00 69.88 196 PRO A CA 1
ATOM 1559 C C . PRO A 1 196 ? 0.337 13.573 16.786 1.00 69.88 196 PRO A C 1
ATOM 1561 O O . PRO A 1 196 ? -0.011 14.739 16.919 1.00 69.88 196 PRO A O 1
ATOM 1564 N N . LYS A 1 197 ? 1.559 13.219 16.386 1.00 68.50 197 LYS A N 1
ATOM 1565 C CA . LYS A 1 197 ? 2.542 14.167 15.859 1.00 68.50 197 LYS A CA 1
ATOM 1566 C C . LYS A 1 197 ? 2.537 14.077 14.340 1.00 68.50 197 LYS A C 1
ATOM 1568 O O . LYS A 1 197 ? 2.531 12.968 13.802 1.00 68.50 197 LYS A O 1
ATOM 1573 N N . GLU A 1 198 ? 2.504 15.225 13.680 1.00 66.50 198 GLU A N 1
ATOM 1574 C CA . GLU A 1 198 ? 2.708 15.314 12.238 1.00 66.50 198 GLU A CA 1
ATOM 1575 C C . GLU A 1 198 ? 4.197 15.109 11.952 1.00 66.50 198 GLU A C 1
ATOM 1577 O O . GLU A 1 198 ? 5.061 15.687 12.615 1.00 66.50 198 GLU A O 1
ATOM 1582 N N . GLU A 1 199 ? 4.510 14.214 11.019 1.00 65.88 199 GLU A N 1
ATOM 1583 C CA . GLU A 1 199 ? 5.890 13.937 10.627 1.00 65.88 199 GLU A CA 1
ATOM 1584 C C . GLU A 1 199 ? 6.207 14.767 9.375 1.00 65.88 199 GLU A C 1
ATOM 1586 O O . GLU A 1 199 ? 5.628 14.559 8.307 1.00 65.88 199 GLU A O 1
ATOM 1591 N N . ILE A 1 200 ? 7.133 15.723 9.504 1.00 68.81 200 ILE A N 1
ATOM 1592 C CA . ILE A 1 200 ? 7.671 16.472 8.365 1.00 68.81 200 ILE A CA 1
ATOM 1593 C C . ILE A 1 200 ? 8.767 15.619 7.727 1.00 68.81 200 ILE A C 1
ATOM 1595 O O . ILE A 1 200 ? 9.822 15.386 8.321 1.00 68.81 200 ILE A O 1
ATOM 1599 N N . THR A 1 201 ? 8.534 15.157 6.501 1.00 69.94 201 THR A N 1
ATOM 1600 C CA . THR A 1 201 ? 9.492 14.341 5.747 1.00 69.94 201 THR A CA 1
ATOM 1601 C C . THR A 1 201 ? 9.945 15.070 4.485 1.00 69.94 201 THR A C 1
ATOM 1603 O O . THR A 1 201 ? 9.158 15.701 3.787 1.00 69.94 201 THR A O 1
ATOM 1606 N N . PHE A 1 202 ? 11.240 15.016 4.160 1.00 58.78 202 PHE A N 1
ATOM 1607 C CA . PHE A 1 202 ? 11.734 15.566 2.894 1.00 58.78 202 PHE A CA 1
ATOM 1608 C C . PHE A 1 202 ? 11.501 14.564 1.759 1.00 58.78 202 PHE A C 1
ATOM 1610 O O . PHE A 1 202 ? 12.065 13.468 1.756 1.00 58.78 202 PHE A O 1
ATOM 1617 N N . SER A 1 203 ? 10.684 14.944 0.776 1.00 60.50 203 SER A N 1
ATOM 1618 C CA . SER A 1 203 ? 10.398 14.120 -0.394 1.00 60.50 203 SER A CA 1
ATOM 1619 C C . SER A 1 203 ? 11.452 14.343 -1.470 1.00 60.50 203 SER A C 1
ATOM 1621 O O . SER A 1 203 ? 11.448 15.365 -2.153 1.00 60.50 203 SER A O 1
ATOM 1623 N N . ASN A 1 204 ? 12.332 13.361 -1.681 1.00 60.41 204 ASN A N 1
ATOM 1624 C CA . ASN A 1 204 ? 13.326 13.419 -2.762 1.00 60.41 204 ASN A CA 1
ATOM 1625 C C . ASN A 1 204 ? 12.687 13.482 -4.159 1.00 60.41 204 ASN A C 1
ATOM 1627 O O . ASN A 1 204 ? 13.300 14.008 -5.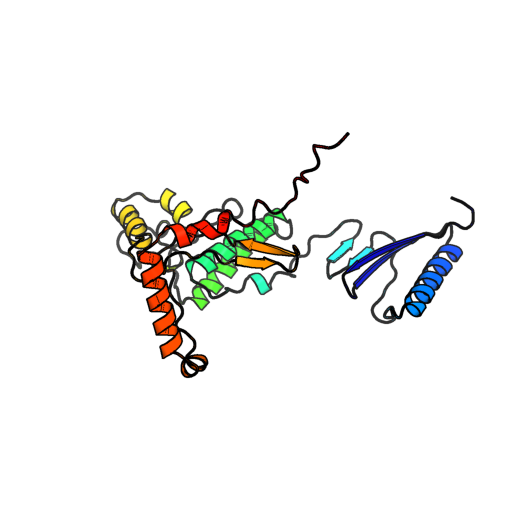082 1.00 60.41 204 ASN A O 1
ATOM 1631 N N . GLU A 1 205 ? 11.472 12.951 -4.320 1.00 62.66 205 GLU A N 1
ATOM 1632 C CA . GLU A 1 205 ? 10.749 12.980 -5.596 1.00 62.66 205 GLU A CA 1
ATOM 1633 C C . GLU A 1 205 ? 10.221 14.379 -5.925 1.00 62.66 205 GLU A C 1
ATOM 1635 O O . GLU A 1 205 ? 10.243 14.790 -7.083 1.00 62.66 205 GLU A O 1
ATOM 1640 N N . HIS A 1 206 ? 9.758 15.109 -4.908 1.00 62.22 206 HIS A N 1
ATOM 1641 C CA . HIS A 1 206 ? 9.134 16.422 -5.080 1.00 62.22 206 HIS A CA 1
ATOM 1642 C C . HIS A 1 206 ? 10.120 17.567 -4.805 1.00 62.22 206 HIS A C 1
ATOM 1644 O O . HIS A 1 206 ? 9.858 18.711 -5.165 1.00 62.22 206 HIS A O 1
ATOM 1650 N N . GLY A 1 207 ? 11.271 17.263 -4.196 1.00 68.94 207 GLY A N 1
ATOM 1651 C CA . GLY A 1 207 ? 12.275 18.243 -3.786 1.00 68.94 207 GLY A CA 1
ATOM 1652 C C . GLY A 1 207 ? 11.791 19.177 -2.674 1.00 68.94 207 GLY A C 1
ATOM 1653 O O . GLY A 1 207 ? 12.360 20.252 -2.498 1.00 68.94 207 GLY A O 1
ATOM 1654 N N . THR A 1 208 ? 10.736 18.795 -1.951 1.00 67.62 208 THR A N 1
ATOM 1655 C CA . THR A 1 208 ? 10.061 19.627 -0.949 1.00 67.62 208 THR A CA 1
ATOM 1656 C C . THR A 1 208 ? 9.841 18.862 0.351 1.00 67.62 208 THR A C 1
ATOM 1658 O O . THR A 1 208 ? 9.745 17.632 0.365 1.00 67.62 208 THR A O 1
ATOM 1661 N N . LEU A 1 209 ? 9.751 19.603 1.459 1.00 70.50 209 LEU A N 1
ATOM 1662 C CA . LEU A 1 209 ? 9.226 19.067 2.712 1.00 70.50 209 LEU A CA 1
ATOM 1663 C C . LEU A 1 209 ? 7.736 18.776 2.517 1.00 70.50 209 LEU A C 1
ATOM 1665 O O . LEU A 1 209 ? 6.996 19.620 2.013 1.00 70.50 209 LEU A O 1
ATOM 1669 N N . MET A 1 210 ? 7.321 17.567 2.869 1.00 63.09 210 MET A N 1
ATOM 1670 C CA . MET A 1 210 ? 5.931 17.143 2.885 1.00 63.09 210 MET A CA 1
ATOM 1671 C C . MET A 1 210 ? 5.539 16.825 4.324 1.00 63.09 210 MET A C 1
ATOM 1673 O O . MET A 1 210 ? 6.241 16.095 5.025 1.00 63.09 210 MET A O 1
ATOM 1677 N N . LEU A 1 211 ? 4.415 17.390 4.750 1.00 68.62 211 LEU A N 1
ATOM 1678 C CA . LEU A 1 211 ? 3.740 17.011 5.984 1.00 68.62 211 LEU A CA 1
ATOM 1679 C C . LEU A 1 211 ? 2.960 15.722 5.716 1.00 68.62 211 LEU A C 1
ATOM 1681 O O . LEU A 1 211 ? 2.113 15.682 4.820 1.00 68.62 211 LEU A O 1
ATOM 1685 N N . GLU A 1 212 ? 3.264 14.655 6.453 1.00 67.31 212 GLU A N 1
ATOM 1686 C CA . GLU A 1 212 ? 2.417 13.464 6.445 1.00 67.31 212 GLU A CA 1
ATOM 1687 C C . GLU A 1 212 ? 1.187 13.709 7.328 1.00 67.31 212 GLU A C 1
ATOM 1689 O O . GLU A 1 212 ? 1.276 13.732 8.557 1.00 67.31 212 GLU A O 1
ATOM 1694 N N . GLU A 1 213 ? 0.026 13.880 6.690 1.00 69.19 213 GLU A N 1
ATOM 1695 C CA . GLU A 1 213 ? -1.253 14.018 7.387 1.00 69.19 213 GLU A CA 1
ATOM 1696 C C . GLU A 1 213 ? -1.609 12.741 8.168 1.00 69.19 213 GLU A C 1
ATOM 1698 O O . GLU A 1 213 ? -1.396 11.610 7.717 1.00 69.19 213 GLU A O 1
ATOM 1703 N N . ILE A 1 214 ? -2.215 12.911 9.346 1.00 69.88 214 ILE A N 1
ATOM 1704 C CA . ILE A 1 214 ? -2.741 11.791 10.133 1.00 69.88 214 ILE A CA 1
ATOM 1705 C C . ILE A 1 214 ? -4.060 11.320 9.519 1.00 69.88 214 ILE A C 1
ATOM 1707 O O . ILE A 1 214 ? -5.108 11.941 9.681 1.00 69.88 214 ILE A O 1
ATOM 1711 N N . GLU A 1 215 ? -4.028 10.174 8.847 1.00 74.56 215 GLU A N 1
ATOM 1712 C CA . GLU A 1 215 ? -5.200 9.658 8.126 1.00 74.56 215 GLU A CA 1
ATOM 1713 C C . GLU A 1 215 ? -6.053 8.667 8.932 1.00 74.56 215 GLU A C 1
ATOM 1715 O O . GLU A 1 215 ? -7.164 8.316 8.525 1.00 74.56 215 GLU A O 1
ATOM 1720 N N . THR A 1 216 ? -5.543 8.186 10.067 1.00 83.25 216 THR A N 1
ATOM 1721 C CA . THR A 1 216 ? -6.223 7.230 10.947 1.00 83.25 216 THR A CA 1
ATOM 1722 C C . THR A 1 216 ? -6.654 7.899 12.245 1.00 83.25 216 THR A C 1
ATOM 1724 O O . THR A 1 216 ? -5.899 8.625 12.893 1.00 83.25 216 THR A O 1
ATOM 1727 N N . LEU A 1 217 ? -7.886 7.619 12.680 1.00 84.75 217 LEU A N 1
ATOM 1728 C CA . LEU A 1 217 ? -8.329 8.031 14.009 1.00 84.75 217 LEU A CA 1
ATOM 1729 C C . LEU A 1 217 ? -7.498 7.302 15.066 1.00 84.75 217 LEU A C 1
ATOM 1731 O O . LEU A 1 217 ? -7.377 6.073 15.035 1.00 84.75 217 LEU A O 1
ATOM 1735 N N . ARG A 1 218 ? -6.961 8.045 16.040 1.00 87.06 218 ARG A N 1
ATOM 1736 C CA . ARG A 1 218 ? -6.235 7.437 17.156 1.00 87.06 218 ARG A CA 1
ATOM 1737 C C . ARG A 1 218 ? -7.173 6.546 17.970 1.00 87.06 218 ARG A C 1
ATOM 1739 O O . ARG A 1 218 ? -8.303 6.892 18.306 1.00 87.06 218 ARG A O 1
ATOM 1746 N N . THR A 1 219 ? -6.675 5.354 18.257 1.00 90.31 219 THR A N 1
ATOM 1747 C CA . THR A 1 219 ? -7.363 4.311 19.020 1.00 90.31 219 THR A CA 1
ATOM 1748 C C . THR A 1 219 ? -6.406 3.720 20.038 1.00 90.31 219 THR A C 1
ATOM 1750 O O . THR A 1 219 ? -5.192 3.783 19.848 1.00 90.31 219 THR A O 1
ATOM 1753 N N . CYS A 1 220 ? -6.941 3.026 21.042 1.00 90.50 220 CYS A N 1
ATOM 1754 C CA . CYS A 1 220 ? -6.152 2.295 22.037 1.00 90.50 220 CYS A CA 1
ATOM 1755 C C . CYS A 1 220 ? -5.242 1.188 21.462 1.00 90.50 220 CYS A C 1
ATOM 1757 O O . CYS A 1 220 ? -4.514 0.550 22.216 1.00 90.50 220 CYS A O 1
ATOM 1759 N N . PHE A 1 221 ? -5.316 0.911 20.155 1.00 91.56 221 PHE A N 1
ATOM 1760 C CA . PHE A 1 221 ? -4.448 -0.035 19.453 1.00 91.56 221 PHE A CA 1
ATOM 1761 C C . PHE A 1 221 ? -3.253 0.634 18.759 1.00 91.56 221 PHE A C 1
ATOM 1763 O O . PHE A 1 221 ? -2.487 -0.062 18.102 1.00 91.56 221 PHE A O 1
ATOM 1770 N N . HIS A 1 222 ? -3.092 1.955 18.867 1.00 90.06 222 HIS A N 1
ATOM 1771 C CA . HIS A 1 222 ? -1.870 2.643 18.453 1.00 90.06 222 HIS A CA 1
ATOM 1772 C C . HIS A 1 222 ? -0.900 2.622 19.625 1.00 90.06 222 HIS A C 1
ATOM 1774 O O . HIS A 1 222 ? -1.034 3.413 20.552 1.00 90.06 222 HIS A O 1
ATOM 1780 N N . PHE A 1 223 ? 0.020 1.667 19.616 1.00 85.44 223 PHE A N 1
ATOM 1781 C CA . PHE A 1 223 ? 0.937 1.426 20.716 1.00 85.44 223 PHE A CA 1
ATOM 1782 C C . PHE A 1 223 ? 2.257 2.161 20.503 1.00 85.44 223 PHE A C 1
ATOM 1784 O O . PHE A 1 223 ? 2.718 2.369 19.384 1.00 85.44 223 PHE A O 1
ATOM 1791 N N . LEU A 1 224 ? 2.934 2.465 21.603 1.00 79.12 224 LEU A N 1
ATOM 1792 C CA . LEU A 1 224 ? 4.320 2.903 21.547 1.00 79.12 224 LEU A CA 1
ATOM 1793 C C . LEU A 1 224 ? 5.242 1.702 21.436 1.00 79.12 224 LEU A C 1
ATOM 1795 O O . LEU A 1 224 ? 5.278 0.832 22.312 1.00 79.12 224 LEU A O 1
ATOM 1799 N N . LYS A 1 225 ? 6.017 1.664 20.353 1.00 76.38 225 LYS A N 1
ATOM 1800 C CA . LYS A 1 225 ? 7.094 0.692 20.228 1.00 76.38 225 LYS A CA 1
ATOM 1801 C C . LYS A 1 225 ? 8.181 1.050 21.238 1.00 76.38 225 LYS A C 1
ATOM 1803 O O . LYS A 1 225 ? 8.668 2.177 21.269 1.00 76.38 225 LYS A O 1
ATOM 1808 N N . LYS A 1 226 ? 8.569 0.079 22.064 1.00 74.81 226 LYS A N 1
ATOM 1809 C CA . LYS A 1 226 ? 9.713 0.240 22.963 1.00 74.81 226 LYS A CA 1
ATOM 1810 C C . LYS A 1 226 ? 10.975 0.474 22.128 1.00 74.81 226 LYS A C 1
ATOM 1812 O O . LYS A 1 226 ? 11.177 -0.223 21.135 1.00 74.81 226 LYS A O 1
ATOM 1817 N N . ILE A 1 227 ? 11.804 1.427 22.551 1.00 74.19 227 ILE A N 1
ATOM 1818 C CA . ILE A 1 227 ? 13.111 1.691 21.942 1.00 74.19 227 ILE A CA 1
ATOM 1819 C C . ILE A 1 227 ? 13.941 0.405 21.989 1.00 74.19 227 ILE A C 1
ATOM 1821 O O . ILE A 1 227 ? 13.944 -0.314 22.996 1.00 74.19 227 ILE A O 1
ATOM 1825 N N . ASP A 1 228 ? 14.609 0.098 20.879 1.00 72.94 228 ASP A N 1
ATOM 1826 C CA . ASP A 1 228 ? 15.440 -1.092 20.771 1.00 72.94 228 ASP A CA 1
ATOM 1827 C C . ASP A 1 228 ? 16.562 -1.036 21.815 1.00 72.94 228 ASP A C 1
ATOM 1829 O O . ASP A 1 228 ? 17.310 -0.062 21.903 1.00 72.94 228 ASP A O 1
ATOM 1833 N N . ALA A 1 229 ? 16.688 -2.102 22.610 1.00 67.06 229 ALA A N 1
ATOM 1834 C CA . ALA A 1 229 ? 17.627 -2.161 23.732 1.00 67.06 229 ALA A CA 1
ATOM 1835 C C . ALA A 1 229 ? 19.098 -1.997 23.306 1.00 67.06 229 ALA A C 1
ATOM 1837 O O . ALA A 1 229 ? 19.930 -1.636 24.126 1.00 67.06 229 ALA A O 1
ATOM 1838 N N . SER A 1 230 ? 19.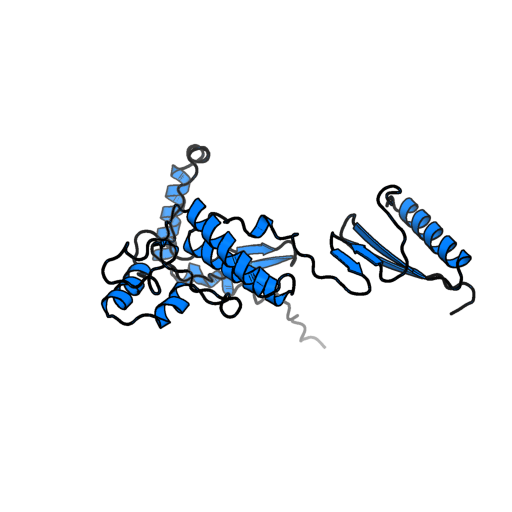419 -2.222 22.028 1.00 68.69 230 SER A N 1
ATOM 1839 C CA . SER A 1 230 ? 20.753 -1.987 21.463 1.00 68.69 230 SER A CA 1
ATOM 1840 C C . SER A 1 230 ? 21.136 -0.508 21.366 1.00 68.69 230 SER A C 1
ATOM 1842 O O . SER A 1 230 ? 22.316 -0.209 21.230 1.00 68.69 230 SER A O 1
ATOM 1844 N N . ASN A 1 231 ? 20.157 0.400 21.416 1.00 60.19 231 ASN A N 1
ATOM 1845 C CA . ASN A 1 231 ? 20.363 1.847 21.319 1.00 60.19 231 ASN A CA 1
ATOM 1846 C C . ASN A 1 231 ? 20.197 2.559 22.672 1.00 60.19 231 ASN A C 1
ATOM 1848 O O . ASN A 1 231 ? 20.348 3.776 22.734 1.00 60.19 231 ASN A O 1
ATOM 1852 N N . ALA A 1 232 ? 19.874 1.824 23.742 1.00 59.50 232 ALA A N 1
ATOM 1853 C CA . ALA A 1 232 ? 19.568 2.397 25.053 1.00 59.50 232 ALA A CA 1
ATOM 1854 C C . ALA A 1 232 ? 20.798 3.007 25.755 1.00 59.50 232 ALA A C 1
ATOM 1856 O O . ALA A 1 232 ? 20.657 3.933 26.543 1.00 59.50 232 ALA A O 1
ATOM 1857 N N . ASP A 1 233 ? 22.010 2.553 25.424 1.00 56.44 233 ASP A N 1
ATOM 1858 C CA . ASP A 1 233 ? 23.210 2.880 26.206 1.00 56.44 233 ASP A CA 1
ATOM 1859 C C . ASP A 1 233 ? 23.837 4.259 25.911 1.00 56.44 233 ASP A C 1
ATOM 1861 O O . ASP A 1 233 ? 24.769 4.652 26.608 1.00 56.44 233 ASP A O 1
ATOM 1865 N N . LEU A 1 234 ? 23.380 5.009 24.897 1.00 56.31 234 LEU A N 1
ATOM 1866 C CA . LEU A 1 234 ? 24.165 6.138 24.369 1.00 56.31 234 LEU A CA 1
ATOM 1867 C C . LEU A 1 234 ? 23.752 7.559 24.778 1.00 56.31 234 LEU A C 1
ATOM 1869 O O . LEU A 1 234 ? 24.438 8.454 24.311 1.00 56.31 234 LEU A O 1
ATOM 1873 N N . ASN A 1 235 ? 22.714 7.781 25.602 1.00 64.06 235 ASN A N 1
ATOM 1874 C CA . ASN A 1 235 ? 22.433 9.034 26.361 1.00 64.06 235 ASN A CA 1
ATOM 1875 C C . ASN A 1 235 ? 20.971 9.062 26.870 1.00 64.06 235 ASN A C 1
ATOM 1877 O O . ASN A 1 235 ? 20.207 9.995 26.610 1.00 64.06 235 ASN A O 1
ATOM 1881 N N . GLU A 1 236 ? 20.542 8.018 27.586 1.00 68.50 236 GLU A N 1
ATOM 1882 C CA . GLU A 1 236 ? 19.154 7.902 28.065 1.00 68.50 236 GLU A CA 1
ATOM 1883 C C . GLU A 1 236 ? 18.780 9.020 29.061 1.00 68.50 236 GLU A C 1
ATOM 1885 O O . GLU A 1 236 ? 17.663 9.534 29.035 1.00 68.50 236 GLU A O 1
ATOM 1890 N N . GLU A 1 237 ? 19.719 9.464 29.904 1.00 71.38 237 GLU A N 1
ATOM 1891 C CA . GLU A 1 237 ? 19.478 10.554 30.861 1.00 71.38 237 GLU A CA 1
ATOM 1892 C C . GLU A 1 237 ? 19.299 11.920 30.183 1.00 71.38 237 GLU A C 1
ATOM 1894 O O . GLU A 1 237 ? 18.357 12.641 30.518 1.00 71.38 237 GLU A O 1
ATOM 1899 N N . GLU A 1 238 ? 20.143 12.270 29.207 1.00 72.75 238 GLU A N 1
ATOM 1900 C CA . GLU A 1 238 ? 20.014 13.536 28.470 1.00 72.75 238 GLU A CA 1
ATOM 1901 C C . GLU A 1 238 ? 18.740 13.562 27.621 1.00 72.75 238 GLU A C 1
ATOM 1903 O O . GLU A 1 238 ? 18.029 14.566 27.615 1.00 72.75 238 GLU A O 1
ATOM 1908 N N . SER A 1 239 ? 18.400 12.447 26.963 1.00 69.31 239 SER A N 1
ATOM 1909 C CA . SER A 1 239 ? 17.163 12.335 26.183 1.00 69.31 239 SER A CA 1
ATOM 1910 C C . SER A 1 239 ? 15.922 12.469 27.070 1.00 69.31 239 SER A C 1
ATOM 1912 O O . SER A 1 239 ? 15.002 13.211 26.729 1.00 69.31 239 SER A O 1
ATOM 1914 N N . ASN A 1 240 ? 15.920 11.848 28.254 1.00 75.75 240 ASN A N 1
ATOM 1915 C CA . ASN A 1 240 ? 14.827 11.982 29.218 1.00 75.75 240 ASN A CA 1
ATOM 1916 C C . ASN A 1 240 ? 14.704 13.406 29.784 1.00 75.75 240 ASN A C 1
ATOM 1918 O O . ASN A 1 240 ? 13.591 13.878 30.024 1.00 75.75 240 ASN A O 1
ATOM 1922 N N . LEU A 1 241 ? 15.824 14.097 30.017 1.00 75.38 241 LEU A N 1
ATOM 1923 C CA . LEU A 1 241 ? 15.824 15.491 30.472 1.00 75.38 241 LEU A CA 1
ATOM 1924 C C . LEU A 1 241 ? 15.307 16.441 29.388 1.00 75.38 241 LEU A C 1
ATOM 1926 O O . LEU A 1 241 ? 14.478 17.297 29.693 1.00 75.38 241 LEU A O 1
ATOM 1930 N N . LEU A 1 242 ? 15.737 16.260 28.137 1.00 75.00 242 LEU A N 1
ATOM 1931 C CA . LEU A 1 242 ? 15.241 17.021 26.988 1.00 75.00 242 LEU A CA 1
ATOM 1932 C C . LEU A 1 242 ? 13.749 16.781 26.761 1.00 75.00 242 LEU A C 1
ATOM 1934 O O . LEU A 1 242 ? 13.004 17.743 26.607 1.00 75.00 242 LEU A O 1
ATOM 1938 N N . GLN A 1 243 ? 13.295 15.528 26.829 1.00 75.12 243 GLN A N 1
ATOM 1939 C CA . GLN A 1 243 ? 11.878 15.200 26.693 1.00 75.12 243 GLN A CA 1
ATOM 1940 C C . GLN A 1 243 ? 11.044 15.871 27.791 1.00 75.12 243 GLN A C 1
ATOM 1942 O O . GLN A 1 243 ? 10.024 16.479 27.502 1.00 75.12 243 GLN A O 1
ATOM 1947 N N . ARG A 1 244 ? 11.506 15.850 29.049 1.00 76.75 244 ARG A N 1
ATOM 1948 C CA . ARG A 1 244 ? 10.822 16.553 30.148 1.00 76.75 244 ARG A CA 1
ATOM 1949 C C . ARG A 1 244 ? 10.803 18.067 29.963 1.00 76.75 244 ARG A C 1
ATOM 1951 O O . ARG A 1 244 ? 9.820 18.698 30.335 1.00 76.75 244 ARG A O 1
ATOM 1958 N N . ALA A 1 245 ? 11.882 18.652 29.446 1.00 74.06 245 ALA A N 1
ATOM 1959 C CA . ALA A 1 245 ? 11.939 20.081 29.162 1.00 74.06 245 ALA A CA 1
ATOM 1960 C C . ALA A 1 245 ? 10.953 20.461 28.048 1.00 74.06 245 ALA A C 1
ATOM 1962 O O . ALA A 1 245 ? 10.210 21.426 28.210 1.00 74.06 245 ALA A O 1
ATOM 1963 N N . LEU A 1 246 ? 10.891 19.664 26.976 1.00 72.31 246 LEU A N 1
ATOM 1964 C CA . LEU A 1 246 ? 9.915 19.821 25.897 1.00 72.31 246 LEU A CA 1
ATOM 1965 C C . LEU A 1 246 ? 8.483 19.681 26.415 1.00 72.31 246 LEU A C 1
ATOM 1967 O O . LEU A 1 246 ? 7.690 20.586 26.203 1.00 72.31 246 LEU A O 1
ATOM 1971 N N . ASP A 1 247 ? 8.177 18.646 27.200 1.00 75.81 247 ASP A N 1
ATOM 1972 C CA . ASP A 1 247 ? 6.839 18.448 27.770 1.00 75.81 247 ASP A CA 1
ATOM 1973 C C . ASP A 1 247 ? 6.392 19.634 28.656 1.00 75.81 247 ASP A C 1
ATOM 1975 O O . ASP A 1 247 ? 5.203 19.943 28.746 1.00 75.81 247 ASP A O 1
ATOM 1979 N N . VAL A 1 248 ? 7.324 20.283 29.369 1.00 76.56 248 VAL A N 1
ATOM 1980 C CA . VAL A 1 248 ? 7.034 21.472 30.193 1.00 76.56 248 VAL A CA 1
ATOM 1981 C C . VAL A 1 248 ? 6.789 22.703 29.322 1.00 76.56 248 VAL A C 1
ATOM 1983 O O . VAL A 1 248 ? 5.900 23.490 29.644 1.00 76.56 248 VAL A O 1
ATOM 1986 N N . LEU A 1 249 ? 7.546 22.863 28.234 1.00 70.12 249 LEU A N 1
ATOM 1987 C CA . LEU A 1 249 ? 7.360 23.948 27.269 1.00 70.12 249 LEU A CA 1
ATOM 1988 C C . LEU A 1 249 ? 6.039 23.789 26.505 1.00 70.12 249 LEU A C 1
ATOM 1990 O O . LEU A 1 249 ? 5.252 24.729 26.476 1.00 70.12 249 LEU A O 1
ATOM 1994 N N . GLU A 1 250 ? 5.742 22.587 26.004 1.00 67.06 250 GLU A N 1
ATOM 1995 C CA . GLU A 1 250 ? 4.494 22.251 25.302 1.00 67.06 250 GLU A CA 1
ATOM 1996 C C . GLU A 1 250 ? 3.257 22.488 26.190 1.00 67.06 250 GLU A C 1
ATOM 1998 O O . GLU A 1 250 ? 2.251 23.033 25.743 1.00 67.06 250 GLU A O 1
ATOM 2003 N N . LYS A 1 251 ? 3.325 22.142 27.485 1.00 70.62 251 LYS A N 1
ATOM 2004 C CA . LYS A 1 251 ? 2.225 22.398 28.439 1.00 70.62 251 LYS A CA 1
ATOM 2005 C C . LYS A 1 251 ? 2.108 23.862 28.864 1.00 70.62 251 LYS A C 1
ATOM 2007 O O . LYS A 1 251 ? 1.053 24.260 29.360 1.00 70.62 251 LYS A O 1
ATOM 2012 N N . GLY A 1 252 ? 3.196 24.623 28.757 1.00 65.88 252 GLY A N 1
ATOM 2013 C CA . GLY A 1 252 ? 3.265 26.034 29.127 1.00 65.88 252 GLY A CA 1
ATOM 2014 C C . GLY A 1 252 ? 2.792 26.969 28.017 1.00 65.88 252 GLY A C 1
ATOM 2015 O O . GLY A 1 252 ? 2.233 28.021 28.326 1.00 65.88 252 GLY A O 1
ATOM 2016 N N . ASP A 1 253 ? 2.973 26.574 26.755 1.00 61.66 253 ASP A N 1
ATOM 2017 C CA . ASP A 1 253 ? 2.610 27.373 25.592 1.00 61.66 253 ASP A CA 1
ATOM 2018 C C . ASP A 1 253 ? 2.132 26.499 24.417 1.00 61.66 253 ASP A C 1
ATOM 2020 O O . ASP A 1 253 ? 2.918 25.897 23.687 1.00 61.66 253 ASP A O 1
ATOM 2024 N N . TYR A 1 254 ? 0.812 26.454 24.219 1.00 56.88 254 TYR A N 1
ATOM 2025 C CA . TYR A 1 254 ? 0.180 25.708 23.124 1.00 56.88 254 TYR A CA 1
ATOM 2026 C C . TYR A 1 254 ? 0.427 26.333 21.738 1.00 56.88 254 TYR A C 1
ATOM 2028 O O . TYR A 1 254 ? 0.114 25.695 20.732 1.00 56.88 254 TYR A O 1
ATOM 2036 N N . SER A 1 255 ? 0.946 27.567 21.656 1.00 56.84 255 SER A N 1
ATOM 2037 C CA . SER A 1 255 ? 1.259 28.225 20.377 1.00 56.84 255 SER A CA 1
ATOM 2038 C C . SER A 1 255 ? 2.480 27.611 19.681 1.00 56.84 255 SER A C 1
ATOM 2040 O O . SER A 1 255 ? 2.514 27.549 18.455 1.00 56.84 255 SER A O 1
ATOM 2042 N N . LEU A 1 256 ? 3.401 27.008 20.441 1.00 54.88 256 LEU A N 1
ATOM 2043 C CA . LEU A 1 256 ? 4.589 26.321 19.917 1.00 54.88 256 LEU A CA 1
ATOM 2044 C C . LEU A 1 256 ? 4.262 25.103 19.033 1.00 54.88 256 LEU A C 1
ATOM 2046 O O . LEU A 1 256 ? 5.104 24.678 18.253 1.00 54.88 256 LEU A O 1
ATOM 2050 N N . LEU A 1 257 ? 3.044 24.552 19.128 1.00 52.22 257 LEU A N 1
ATOM 2051 C CA . LEU A 1 257 ? 2.556 23.477 18.252 1.00 52.22 257 LEU A CA 1
ATOM 2052 C C . LEU A 1 257 ? 1.982 23.989 16.917 1.00 52.22 257 LEU A C 1
ATOM 2054 O O . LEU A 1 257 ? 1.695 23.179 16.042 1.00 52.22 257 LEU A O 1
ATOM 2058 N N . ARG A 1 258 ? 1.763 25.303 16.769 1.00 48.16 258 ARG A N 1
ATOM 2059 C CA . ARG A 1 258 ? 1.147 25.928 15.583 1.00 48.16 258 ARG A CA 1
ATOM 2060 C C . ARG A 1 258 ? 2.057 26.922 14.864 1.00 48.16 258 ARG A C 1
ATOM 2062 O O . ARG A 1 258 ? 1.899 27.122 13.669 1.00 48.16 258 ARG A O 1
ATOM 2069 N N . GLU A 1 259 ? 2.991 27.560 15.563 1.00 45.72 259 GLU A N 1
ATOM 2070 C CA . GLU A 1 259 ? 3.698 28.734 15.031 1.00 45.72 259 GLU A CA 1
ATOM 2071 C C . GLU A 1 259 ? 4.804 28.439 14.000 1.00 45.72 259 GLU A C 1
ATOM 2073 O O . GLU A 1 259 ? 5.286 29.372 13.363 1.00 45.72 259 GLU A O 1
ATOM 2078 N N . GLU A 1 260 ? 5.149 27.177 13.710 1.00 48.00 260 GLU A N 1
ATOM 2079 C CA . GLU A 1 260 ? 5.988 26.879 12.530 1.00 48.00 260 GLU A CA 1
ATOM 2080 C C . GLU A 1 260 ? 5.226 27.040 11.189 1.00 48.00 260 GLU A C 1
ATOM 2082 O O . GLU A 1 260 ? 5.843 27.021 10.121 1.00 48.00 260 GLU A O 1
ATOM 2087 N N . GLU A 1 261 ? 3.900 27.255 11.213 1.00 46.88 261 GLU A N 1
ATOM 2088 C CA . GLU A 1 261 ? 3.068 27.414 10.009 1.00 46.88 261 GLU A CA 1
ATOM 2089 C C . GLU A 1 261 ? 3.177 28.796 9.328 1.00 46.88 261 GLU A C 1
ATOM 2091 O O . GLU A 1 261 ? 2.963 28.884 8.116 1.00 46.88 261 GLU A O 1
ATOM 2096 N N . GLU A 1 262 ? 3.523 29.881 10.036 1.00 41.16 262 GLU A N 1
ATOM 2097 C CA . GLU A 1 262 ? 3.425 31.240 9.461 1.00 41.16 262 GLU A CA 1
ATOM 2098 C C . GLU A 1 262 ? 4.733 31.784 8.857 1.00 41.16 262 GLU A C 1
ATOM 2100 O O . GLU A 1 262 ? 4.687 32.548 7.887 1.00 41.16 262 GLU A O 1
ATOM 2105 N N . ASP A 1 263 ? 5.904 31.329 9.310 1.00 39.72 263 ASP A N 1
ATOM 2106 C CA . ASP A 1 263 ? 7.187 31.896 8.857 1.00 39.72 263 ASP A CA 1
ATOM 2107 C C . ASP A 1 263 ? 7.690 31.342 7.509 1.00 39.72 263 ASP A C 1
ATOM 2109 O O . ASP A 1 263 ? 8.604 31.907 6.900 1.00 39.72 263 ASP A O 1
ATOM 2113 N N . SER A 1 264 ? 7.077 30.279 6.972 1.00 39.00 264 SER A N 1
ATOM 2114 C CA . SER A 1 264 ? 7.457 29.719 5.661 1.00 39.00 264 SER A CA 1
ATOM 2115 C C . SER A 1 264 ? 6.623 30.237 4.479 1.00 39.00 264 SER A C 1
ATOM 2117 O O . SER A 1 264 ? 6.990 29.999 3.325 1.00 39.00 264 SER A O 1
ATOM 2119 N N . MET A 1 265 ? 5.540 30.993 4.725 1.00 37.62 265 MET A N 1
ATOM 2120 C CA . MET A 1 265 ? 4.614 31.438 3.668 1.00 37.62 265 MET A CA 1
ATOM 2121 C C . MET A 1 265 ? 4.844 32.873 3.149 1.00 37.62 265 MET A C 1
ATOM 2123 O O . MET A 1 265 ? 4.234 33.260 2.152 1.00 37.62 265 MET A O 1
ATOM 2127 N N . PHE A 1 266 ? 5.778 33.641 3.725 1.00 35.81 266 PHE A N 1
ATOM 2128 C CA . PHE A 1 266 ? 6.146 34.993 3.258 1.00 35.81 266 PHE A CA 1
ATOM 2129 C C . PHE A 1 266 ? 7.636 35.116 2.903 1.00 35.81 266 PHE A C 1
ATOM 2131 O O . PHE A 1 266 ? 8.360 35.982 3.383 1.00 35.81 266 PHE A O 1
ATOM 2138 N N . GLY A 1 267 ? 8.097 34.244 2.007 1.00 37.34 267 GLY A N 1
ATOM 2139 C CA . GLY A 1 267 ? 9.456 34.254 1.462 1.00 37.34 267 GLY A CA 1
ATOM 2140 C C . GLY A 1 267 ? 9.541 34.539 -0.039 1.00 37.34 267 GLY A C 1
ATOM 2141 O O . GLY A 1 267 ? 10.454 34.034 -0.681 1.00 37.34 267 GLY A O 1
ATOM 2142 N N . TYR A 1 268 ? 8.610 35.294 -0.634 1.00 34.00 268 TYR A N 1
ATOM 2143 C CA . TYR A 1 268 ? 8.752 35.765 -2.019 1.00 34.00 268 TYR A CA 1
ATOM 2144 C C . TYR A 1 268 ? 8.546 37.274 -2.117 1.00 34.00 268 TYR A C 1
ATOM 2146 O O . TYR A 1 268 ? 7.511 37.817 -1.742 1.00 34.00 268 TYR A O 1
ATOM 2154 N N . GLY A 1 269 ? 9.602 37.931 -2.601 1.00 37.56 269 GLY A N 1
ATOM 2155 C CA . GLY A 1 269 ? 9.805 39.368 -2.575 1.00 37.56 269 GLY A CA 1
ATOM 2156 C C . GLY A 1 269 ? 8.703 40.185 -3.240 1.00 37.56 269 GLY A C 1
ATOM 2157 O O . GLY A 1 269 ? 8.381 40.008 -4.413 1.00 37.56 269 GLY A O 1
ATOM 2158 N N . LEU A 1 270 ? 8.234 41.181 -2.498 1.00 30.88 270 LEU A N 1
ATOM 2159 C CA . LEU A 1 270 ? 7.807 42.443 -3.073 1.00 30.88 270 LEU A CA 1
ATOM 2160 C C . LEU A 1 270 ? 8.989 43.396 -2.924 1.00 30.88 270 LEU A C 1
ATOM 2162 O O . LEU A 1 270 ? 9.317 43.831 -1.824 1.00 30.88 270 LEU A O 1
ATOM 2166 N N . GLY A 1 271 ? 9.675 43.642 -4.040 1.00 32.78 271 GLY A N 1
ATOM 2167 C CA . GLY A 1 271 ? 10.662 44.703 -4.130 1.00 32.78 271 GLY A CA 1
ATOM 2168 C C . GLY A 1 271 ? 9.976 46.040 -3.880 1.00 32.78 271 GLY A C 1
ATOM 2169 O O . GLY A 1 271 ? 9.113 46.457 -4.653 1.00 32.78 271 GLY A O 1
ATOM 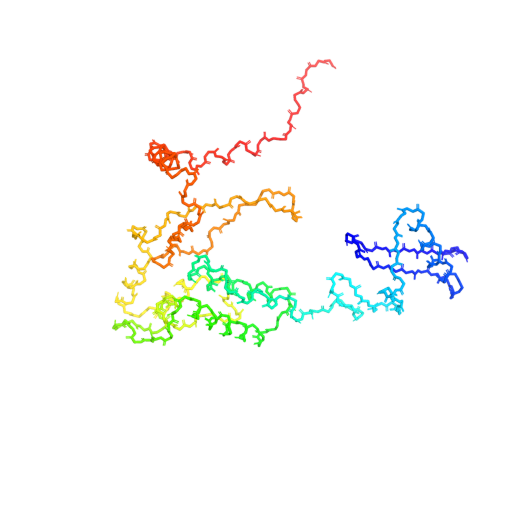2170 N N . GLU A 1 272 ? 10.361 46.688 -2.788 1.00 37.06 272 GLU A N 1
ATOM 2171 C CA . GLU A 1 272 ? 10.241 48.128 -2.639 1.00 37.06 272 GLU A CA 1
ATOM 2172 C C . GLU A 1 272 ? 11.150 48.781 -3.681 1.00 37.06 272 GLU A C 1
ATOM 2174 O O . GLU A 1 272 ? 12.366 48.748 -3.554 1.00 37.06 272 GLU A O 1
ATOM 2179 N N . ASP A 1 273 ? 10.552 49.352 -4.721 1.00 34.56 273 ASP A N 1
ATOM 2180 C CA . ASP A 1 273 ? 11.139 50.455 -5.479 1.00 34.56 273 ASP A CA 1
ATOM 2181 C C . ASP A 1 273 ? 9.994 51.315 -6.029 1.00 34.56 273 ASP A C 1
ATOM 2183 O O . ASP A 1 273 ? 9.623 51.283 -7.202 1.00 34.56 273 ASP A O 1
ATOM 2187 N N . VAL A 1 274 ? 9.403 52.097 -5.127 1.00 35.84 274 VAL A N 1
ATOM 2188 C CA . VAL A 1 274 ? 8.699 53.334 -5.468 1.00 35.84 274 VAL A CA 1
ATOM 2189 C C . VAL A 1 274 ? 9.310 54.419 -4.594 1.00 35.84 274 VAL A C 1
ATOM 2191 O O . VAL A 1 274 ? 8.945 54.551 -3.436 1.00 35.84 274 VAL A O 1
ATOM 2194 N N . GLU A 1 275 ? 10.299 55.128 -5.141 1.00 33.53 275 GLU A N 1
ATOM 2195 C CA . GLU A 1 275 ? 10.423 56.596 -5.113 1.00 33.53 275 GLU A CA 1
ATOM 2196 C C . GLU A 1 275 ? 11.864 57.026 -5.424 1.00 33.53 275 GLU A C 1
ATOM 2198 O O . GLU A 1 275 ? 12.722 57.083 -4.542 1.00 33.53 275 GLU A O 1
ATOM 2203 N N . LYS A 1 276 ? 12.106 57.402 -6.689 1.00 34.19 276 LYS A N 1
ATOM 2204 C CA . LYS A 1 276 ? 12.831 58.627 -7.080 1.00 34.19 276 LYS A CA 1
ATOM 2205 C C . LYS A 1 276 ? 12.844 58.795 -8.608 1.00 34.19 276 LYS A C 1
ATOM 2207 O O . LYS A 1 276 ? 13.551 58.064 -9.289 1.00 34.19 276 LYS A O 1
ATOM 2212 N N . LEU A 1 277 ? 12.140 59.851 -9.042 1.00 33.84 277 LEU A N 1
ATOM 2213 C CA . LEU A 1 277 ? 12.138 60.531 -10.354 1.00 33.84 277 LEU A CA 1
ATOM 2214 C C . LEU A 1 277 ? 11.537 59.782 -11.552 1.00 33.84 277 LEU A C 1
ATOM 2216 O O . LEU A 1 277 ? 12.194 58.878 -12.103 1.00 33.84 277 LEU A O 1
#

pLDDT: mean 81.65, std 16.57, range [30.88, 96.25]

Foldseek 3Di:
DPQLDWDKDWDDDVLWIDIDTDDPDPVSSVVSVVVVQVVCVVVVNHDDPVPDDDDPPQADATPNFTGRVHGDQAADPCPVQLAFPPQFLQCRLLSQLVVLLVCVVVVNDDQVRSVVSNVSSLVNSCVVLVAAQDQPQDPPAGLLLDFSSNRGDAQDGSVCSLDRRNVSSVVVDDDPVSVVVSCQFLPPPAPFDDDDDWDFDQDPVVNDTDTDDDSYRHTSRSGDDDDDPVPCPDCVPVVVVVVVVVVVVCVVDVCVSPVVPPPVPPPDDDDPDPDDD

Radius of gyration: 28.01 Å; chains: 1; bounding box: 59×75×79 Å

Sequence (277 aa):
MDQNDMKVMTERSSDDSVSLYMGINRIALKQCVLQSKLNLSLLGINTSRSKTFFFREGLGEYTSWYMDKKFVSQYGVETASLRPQGKNPPDDFYALAKGTATALSTLTINPVGASARLRIGIDARRGLWRTRYDLGKRENISGQVQLLSDGGQQPWQCMNCYIEESVLKERHVQTMEEANYLKRIRNPENSFSQEPKEEITFSNEHGTLMLEEIETLRTCFHFLKKIDASNADLNEEESNLLQRALDVLEKGDYSLLREEEEDSMFGYGLGEDVEKL

Organism: Timema californicum (NCBI:txid61474)

InterPro domains:
  IPR001407 Influenza RNA-dependent RNA polymerase subunit PB1 [PF00602] (12-231)